Protein AF-A0A7D5LAW1-F1 (afdb_monomer_lite)

Sequence (274 aa):
MGVVRREGDWRLEKQGEGVYEITYQRKIQVRVLTADHNTGMMGGPTLDAVPVREVSSYSEAEGLFEEKAHGGPPIGMGSLGSSGASGNQTDLGGMIDFGGNDDGDFDATDLPPGGIAVALLVTGGIFLQTTGFAPNSPTFLFSAVLALGGVAIFAWAAVIYKTEGWSEAFEFLVAVDENSSQDSTNQKKRTPPAPEKLKNKLIFDRASQQCEWCEESFDHPHVHHIQPRREGGPNKPNNLIVLCPNCHEKADRESIPRSKLKAKVKRQPKISSS

Secondary structure (DSSP, 8-state):
-EEEEEETTEEEEEEETTEEEEEETTEEEEEEEETT--TTSS-PPPS--PPEEEESSHHHHHHHHHHHHHS-SPTTS------------------------------GGGS-HHHHHHHHHHHHHHHHHHH-S-TTSHHHHHHHHHHHHHHHHHHHHHHHHHHT-HHHHHHHHH---TTT--SS-----PPPPPPHHHHHIIIIIISTTB-TTT--B-SS-EEEESS-GGGT--S-GGGEEEE-HHHHHHHHTTSS-HHHHHHHHHHSPP----

pLDDT: mean 82.84, std 18.65, range [37.62, 97.31]

Organism: NCBI:txid2743089

InterPro domains:
  IPR002711 HNH endonuclease [PF01844] (211-251)
  IPR003615 HNH nuclease [SM00507] (198-249)
  IPR003615 HNH nuclease [cd00085] (198-248)
  IPR052892 Nucleic_acid-targeting_endonuclease [PTHR33877] (195-270)

Foldseek 3Di:
DAFPDDDPQWTWGDPDQQWIFIDGVNHTQEIEGEPRDDPPDDDDDDPPPRHYHYDHDPVVVVVVRVCQSVVDDDPPPDPPDDPPDDDPDDDDDDDDDPDDPDPPPPDPLQAQLLRQLVVLQVQLVVQCVVVDDDPPDPSPVVSVVSNVSSVVSVVVLVVCCVPPRDVVSVCNNHPRPPVSPPDDDPQLPQEPPQDPVLFCCCCCVFLVQAFLPPRDHDPDWDKDFLQHSSNVGDSDLLRIGTHDPVVRVCSVVCVPPSVVRSVSSVPGDDDPDD

Radius of gyration: 30.43 Å; chains: 1; bounding box: 67×66×75 Å

Structure (mmCIF, N/CA/C/O backbone):
data_AF-A0A7D5LAW1-F1
#
_entry.id   AF-A0A7D5LAW1-F1
#
loop_
_atom_site.group_PDB
_atom_site.id
_atom_site.type_symbol
_atom_site.label_atom_id
_atom_site.label_alt_id
_atom_site.label_comp_id
_atom_site.label_asym_id
_atom_site.label_entity_id
_atom_site.label_seq_id
_atom_site.pdbx_PDB_ins_code
_atom_site.Cartn_x
_atom_site.Cartn_y
_atom_site.Cartn_z
_atom_site.occupancy
_atom_site.B_iso_or_equiv
_atom_site.auth_seq_id
_atom_site.auth_comp_id
_atom_site.auth_asym_id
_atom_site.auth_atom_id
_atom_site.pdbx_PDB_model_num
ATOM 1 N N . MET A 1 1 ? -18.180 20.067 17.894 1.00 67.00 1 MET A N 1
ATOM 2 C CA . MET A 1 1 ? -18.088 20.185 16.425 1.00 67.00 1 MET A CA 1
ATOM 3 C C . MET A 1 1 ? -17.550 18.868 15.901 1.00 67.00 1 MET A C 1
ATOM 5 O O . MET A 1 1 ? -16.534 18.407 16.410 1.00 67.00 1 MET A O 1
ATOM 9 N N . GLY A 1 2 ? -18.284 18.198 15.016 1.00 82.88 2 GLY A N 1
ATOM 10 C CA . GLY A 1 2 ? -17.956 16.840 14.577 1.00 82.88 2 GLY A CA 1
ATOM 11 C C . GLY A 1 2 ? -18.183 16.674 13.083 1.00 82.88 2 GLY A C 1
ATOM 12 O O . GLY A 1 2 ? -19.169 17.182 12.551 1.00 82.88 2 GLY A O 1
ATOM 13 N N . VAL A 1 3 ? -17.270 15.968 12.415 1.00 86.69 3 VAL A N 1
ATOM 14 C CA . VAL A 1 3 ? -17.456 15.554 11.020 1.00 86.69 3 VAL A CA 1
ATOM 15 C C . VAL A 1 3 ? -18.584 14.533 10.997 1.00 86.69 3 VAL A C 1
ATOM 17 O O . VAL A 1 3 ? -18.459 13.474 11.610 1.00 86.69 3 VAL A O 1
ATOM 20 N N . VAL A 1 4 ? -19.677 14.862 10.317 1.00 91.12 4 VAL A N 1
ATOM 21 C CA . VAL A 1 4 ? -20.841 13.981 10.209 1.00 91.12 4 VAL A CA 1
ATOM 22 C C . VAL A 1 4 ? -20.652 13.001 9.056 1.00 91.12 4 VAL A C 1
ATOM 24 O O . VAL A 1 4 ? -20.925 11.814 9.204 1.00 91.12 4 VAL A O 1
ATOM 27 N N . ARG A 1 5 ? -20.105 13.480 7.929 1.00 93.50 5 ARG A N 1
ATOM 28 C CA . ARG A 1 5 ? -19.893 12.675 6.721 1.00 93.50 5 ARG A CA 1
ATOM 29 C C . ARG A 1 5 ? -18.652 13.117 5.943 1.00 93.50 5 ARG A C 1
ATOM 31 O O . ARG A 1 5 ? -18.243 14.278 6.016 1.00 93.50 5 ARG A O 1
ATOM 38 N N . ARG A 1 6 ? -18.028 12.180 5.219 1.00 94.81 6 ARG A N 1
ATOM 39 C CA . ARG A 1 6 ? -16.833 12.427 4.399 1.00 94.81 6 ARG A CA 1
ATOM 40 C C . ARG A 1 6 ? -16.847 11.599 3.119 1.00 94.81 6 ARG A C 1
ATOM 42 O O . ARG A 1 6 ? -16.963 10.379 3.191 1.00 94.81 6 ARG A O 1
ATOM 49 N N . GLU A 1 7 ? -16.587 12.259 1.995 1.00 93.19 7 GLU A N 1
ATOM 50 C CA . GLU A 1 7 ? -16.441 11.650 0.670 1.00 93.19 7 GLU A CA 1
ATOM 51 C C . GLU A 1 7 ? -15.248 12.298 -0.044 1.00 93.19 7 GLU A C 1
ATOM 53 O O . GLU A 1 7 ? -15.255 13.480 -0.375 1.00 93.19 7 GLU A O 1
ATOM 58 N N . GLY A 1 8 ? -14.154 11.544 -0.191 1.00 92.38 8 GLY A N 1
ATOM 59 C CA . GLY A 1 8 ? -12.885 12.080 -0.692 1.00 92.38 8 GLY A CA 1
ATOM 60 C C . GLY A 1 8 ? -12.349 13.252 0.151 1.00 92.38 8 GLY A C 1
ATOM 61 O O . GLY A 1 8 ? -12.086 13.114 1.360 1.00 92.38 8 GLY A O 1
ATOM 62 N N . ASP A 1 9 ? -12.181 14.395 -0.514 1.00 93.62 9 ASP A N 1
ATOM 63 C CA . ASP A 1 9 ? -11.734 15.670 0.063 1.00 93.62 9 ASP A CA 1
ATOM 64 C C . ASP A 1 9 ? -12.882 16.554 0.576 1.00 93.62 9 ASP A C 1
ATOM 66 O O . ASP A 1 9 ? -12.623 17.572 1.230 1.00 93.62 9 ASP A O 1
ATOM 70 N N . TRP A 1 10 ? -14.130 16.145 0.334 1.00 95.44 10 TRP A N 1
ATOM 71 C CA . TRP A 1 10 ? -15.329 16.807 0.830 1.00 95.44 10 TRP A CA 1
ATOM 72 C C . TRP A 1 10 ? -15.688 16.331 2.239 1.00 95.44 10 TRP A C 1
ATOM 74 O O . TRP A 1 10 ? -15.579 15.144 2.573 1.00 95.44 10 TRP A O 1
ATOM 84 N N . ARG A 1 11 ? -16.136 17.260 3.086 1.00 96.56 11 ARG A N 1
ATOM 85 C CA . ARG A 1 11 ? -16.608 16.975 4.448 1.00 96.56 11 ARG A CA 1
ATOM 86 C C . ARG A 1 11 ? -17.874 17.754 4.755 1.00 96.56 11 ARG A C 1
ATOM 88 O O . ARG A 1 11 ? -17.952 18.932 4.423 1.00 96.56 11 ARG A O 1
ATOM 95 N N . LEU A 1 12 ? -18.804 17.106 5.443 1.00 96.81 12 LEU A N 1
ATOM 96 C CA . LEU A 1 12 ? -19.955 17.738 6.075 1.00 96.81 12 LEU A CA 1
ATOM 97 C C . LEU A 1 12 ? -19.706 17.775 7.583 1.00 96.81 12 LEU A C 1
ATOM 99 O O . LEU A 1 12 ? -19.620 16.727 8.228 1.00 96.81 12 LEU A O 1
ATOM 103 N N . GLU A 1 13 ? -19.557 18.966 8.148 1.00 95.56 13 GLU A N 1
ATOM 104 C CA . GLU A 1 13 ? -19.207 19.171 9.555 1.00 95.56 13 GLU A CA 1
ATOM 105 C C . GLU A 1 13 ? -20.354 19.867 10.292 1.00 95.56 13 GLU A C 1
ATOM 107 O O . GLU A 1 13 ? -20.898 20.859 9.817 1.00 95.56 13 GLU A O 1
ATOM 112 N N . LYS A 1 14 ? -20.745 19.347 11.461 1.00 95.12 14 LYS A N 1
ATOM 113 C CA . LYS A 1 14 ? -21.764 19.969 12.315 1.00 95.12 14 LYS A CA 1
ATOM 114 C C . LYS A 1 14 ? -21.096 20.967 13.254 1.00 95.12 14 LYS A C 1
ATOM 116 O O . LYS A 1 14 ? -20.334 20.562 14.144 1.00 95.12 14 LYS A O 1
ATOM 121 N N . GLN A 1 15 ? -21.406 22.247 13.067 1.00 94.12 15 GLN A N 1
ATOM 122 C CA . GLN A 1 15 ? -20.884 23.342 13.888 1.00 94.12 15 GLN A CA 1
ATOM 123 C C . GLN A 1 15 ? -21.736 23.569 15.139 1.00 94.12 15 GLN A C 1
ATOM 125 O O . GLN A 1 15 ? -21.202 23.775 16.227 1.00 94.12 15 GLN A O 1
ATOM 130 N N . GLY A 1 16 ? -23.056 23.437 15.012 1.00 91.62 16 GLY A N 1
ATOM 131 C CA . GLY A 1 16 ? -24.000 23.663 16.101 1.00 91.62 16 GLY A CA 1
ATOM 132 C C . GLY A 1 16 ? -25.339 22.983 15.855 1.00 91.62 16 GLY A C 1
ATOM 133 O O . GLY A 1 16 ? -25.503 22.208 14.909 1.00 91.62 16 GLY A O 1
ATOM 134 N N . GLU A 1 17 ? -26.301 23.250 16.730 1.00 92.12 17 GLU A N 1
ATOM 135 C CA . GLU A 1 17 ? -27.676 22.811 16.521 1.00 92.12 17 GLU A CA 1
ATOM 136 C C . GLU A 1 17 ? -28.250 23.524 15.290 1.00 92.12 17 GLU A C 1
ATOM 138 O O . GLU A 1 17 ? -28.276 24.752 15.201 1.00 92.12 17 GLU A O 1
ATOM 143 N N . GLY A 1 18 ? -28.568 22.719 14.279 1.00 92.81 18 GLY A N 1
ATOM 144 C CA . GLY A 1 18 ? -29.042 23.169 12.978 1.00 92.81 18 GLY A CA 1
ATOM 145 C C . GLY A 1 18 ? -28.049 23.910 12.078 1.00 92.81 18 GLY A C 1
ATOM 146 O O . GLY A 1 18 ? -28.475 24.498 11.090 1.00 92.81 18 GLY A O 1
ATOM 147 N N . VAL A 1 19 ? -26.741 23.873 12.368 1.00 94.94 19 VAL A N 1
ATOM 148 C CA . VAL A 1 19 ? -25.708 24.501 11.519 1.00 94.94 19 VAL A CA 1
ATOM 149 C C . VAL A 1 19 ? -24.708 23.464 11.026 1.00 94.94 19 VAL A C 1
ATOM 151 O O . VAL A 1 19 ? -24.000 22.835 11.823 1.00 94.94 19 VAL A O 1
ATOM 154 N N . TYR A 1 20 ? -24.610 23.344 9.706 1.00 96.12 20 TYR A N 1
ATOM 155 C CA . TYR A 1 20 ? -23.692 22.443 9.020 1.00 96.12 20 TYR A CA 1
ATOM 156 C C . TYR A 1 20 ? -22.811 23.215 8.038 1.00 96.12 20 TYR A C 1
ATOM 158 O O . TYR A 1 20 ? -23.227 24.211 7.452 1.00 96.12 20 TYR A O 1
ATOM 166 N N . GLU A 1 21 ? -21.582 22.755 7.841 1.00 96.50 21 GLU A N 1
ATOM 167 C CA . GLU A 1 21 ? -20.644 23.333 6.883 1.00 96.50 21 GLU A CA 1
ATOM 168 C C . GLU A 1 21 ? -20.130 22.252 5.939 1.00 96.50 21 GLU A C 1
ATOM 170 O O . GLU A 1 21 ? -19.644 21.204 6.368 1.00 96.50 21 GLU A O 1
ATOM 175 N N . ILE A 1 22 ? -20.241 22.521 4.640 1.00 96.56 22 ILE A N 1
ATOM 176 C CA . ILE A 1 22 ? -19.663 21.693 3.588 1.00 96.56 22 ILE A CA 1
ATOM 177 C C . ILE A 1 22 ? -18.294 22.279 3.261 1.00 96.56 22 ILE A C 1
ATOM 179 O O . ILE A 1 22 ? -18.192 23.419 2.800 1.00 96.56 22 ILE A O 1
ATOM 183 N N . THR A 1 23 ? -17.235 21.508 3.493 1.00 95.69 23 THR A N 1
ATOM 184 C CA . THR A 1 23 ? -15.853 21.926 3.239 1.00 95.69 23 THR A CA 1
ATOM 185 C C . THR A 1 23 ? -15.202 21.056 2.167 1.00 95.69 23 THR A C 1
ATOM 187 O O . THR A 1 23 ? -15.436 19.851 2.114 1.00 95.69 23 THR A O 1
ATOM 190 N N . TYR A 1 24 ? -14.361 21.662 1.327 1.00 95.31 24 TYR A N 1
ATOM 191 C CA . TYR A 1 24 ? -13.469 20.967 0.393 1.00 95.31 24 TYR A CA 1
ATOM 192 C C . TYR A 1 24 ? -12.034 21.344 0.742 1.00 95.31 24 TYR A C 1
ATOM 194 O O . TYR A 1 24 ? -11.708 22.531 0.820 1.00 95.31 24 TYR A O 1
ATOM 202 N N . GLN A 1 25 ? -11.187 20.352 1.032 1.00 93.38 25 GLN A N 1
ATOM 203 C CA . GLN A 1 25 ? -9.800 20.583 1.467 1.00 93.38 25 GLN A CA 1
ATOM 204 C C . GLN A 1 25 ? -9.688 21.598 2.628 1.00 93.38 25 GLN A C 1
ATOM 206 O O . GLN A 1 25 ? -8.785 22.433 2.666 1.00 93.38 25 GLN A O 1
ATOM 211 N N . ARG A 1 26 ? -10.615 21.520 3.599 1.00 91.19 26 ARG A N 1
ATOM 212 C CA . ARG A 1 26 ? -10.732 22.414 4.775 1.00 91.19 26 ARG A CA 1
ATOM 213 C C . ARG A 1 26 ? -11.141 23.864 4.476 1.00 91.19 26 ARG A C 1
ATOM 215 O O . ARG A 1 26 ? -11.156 24.671 5.399 1.00 91.19 26 ARG A O 1
ATOM 222 N N . LYS A 1 27 ? -11.494 24.212 3.234 1.00 92.88 27 LYS A N 1
ATOM 223 C CA . LYS A 1 27 ? -12.119 25.504 2.916 1.00 92.88 27 LYS A CA 1
ATOM 224 C C . LYS A 1 27 ? -13.634 25.350 2.890 1.00 92.88 27 LYS A C 1
ATOM 226 O O . LYS A 1 27 ? -14.136 24.460 2.202 1.00 92.88 27 LYS A O 1
ATOM 231 N N . ILE A 1 28 ? -14.346 26.202 3.625 1.00 94.50 28 ILE A N 1
ATOM 232 C CA . ILE A 1 28 ? -15.812 26.205 3.658 1.00 94.50 28 ILE A CA 1
ATOM 233 C C . ILE A 1 28 ? -16.324 26.639 2.286 1.00 94.50 28 ILE A C 1
ATOM 235 O O . ILE A 1 28 ? -15.974 27.709 1.796 1.00 94.50 28 ILE A O 1
ATOM 239 N N . GLN A 1 29 ? -17.121 25.778 1.663 1.00 95.12 29 GLN A N 1
ATOM 240 C CA . GLN A 1 29 ? -17.737 26.028 0.364 1.00 95.12 29 GLN A CA 1
ATOM 241 C C . GLN A 1 29 ? -19.167 26.534 0.531 1.00 95.12 29 GLN A C 1
ATOM 243 O O . GLN A 1 29 ? -19.582 27.442 -0.180 1.00 95.12 29 GLN A O 1
ATOM 248 N N . VAL A 1 30 ? -19.923 25.941 1.460 1.00 95.19 30 VAL A N 1
ATOM 249 C CA . VAL A 1 30 ? -21.332 26.272 1.714 1.00 95.19 30 VAL A CA 1
ATOM 250 C C . VAL A 1 30 ? -21.629 26.093 3.199 1.00 95.19 30 VAL A C 1
ATOM 252 O O . VAL A 1 30 ? -21.205 25.103 3.800 1.00 95.19 30 VAL A O 1
ATOM 255 N N . ARG A 1 31 ? -22.392 27.021 3.780 1.00 95.69 31 ARG A N 1
ATOM 256 C CA . ARG A 1 31 ? -22.99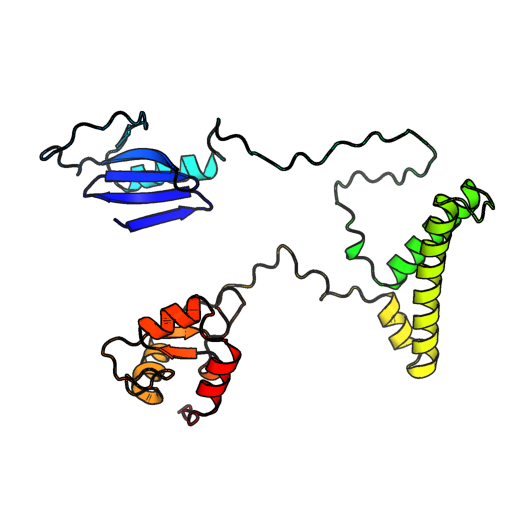1 26.859 5.109 1.00 95.69 31 ARG A CA 1
ATOM 257 C C . ARG A 1 31 ? -24.466 26.504 4.956 1.00 95.69 31 ARG A C 1
ATOM 259 O O . ARG A 1 31 ? -25.185 27.166 4.213 1.00 95.69 31 ARG A O 1
ATOM 266 N N . VAL A 1 32 ? -24.906 25.461 5.644 1.00 96.31 32 VAL A N 1
ATOM 267 C CA . VAL A 1 32 ? -26.268 24.936 5.576 1.00 96.31 32 VAL A CA 1
ATOM 268 C C . VAL A 1 32 ? -26.957 25.143 6.923 1.00 96.31 32 VAL A C 1
ATOM 270 O O . VAL A 1 32 ? -26.438 24.716 7.957 1.00 96.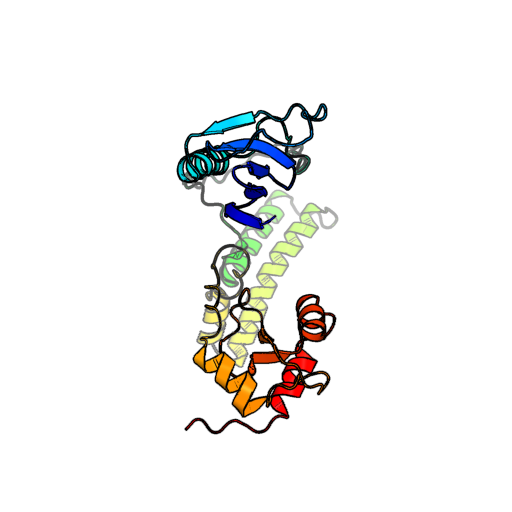31 32 VAL A O 1
ATOM 273 N N . LEU A 1 33 ? -28.110 25.810 6.909 1.00 95.25 33 LEU A N 1
ATOM 274 C CA . LEU A 1 33 ? -28.941 26.069 8.085 1.00 95.25 33 LEU A CA 1
ATOM 275 C C . LEU A 1 33 ? -30.207 25.220 8.002 1.00 95.25 33 LEU A C 1
ATOM 277 O O . LEU A 1 33 ? -30.900 25.263 6.990 1.00 95.25 33 LEU A O 1
ATOM 281 N N . THR A 1 34 ? -30.507 24.448 9.043 1.00 95.31 34 THR A N 1
ATOM 282 C CA . THR A 1 34 ? -31.761 23.685 9.124 1.00 95.31 34 THR A CA 1
ATOM 283 C C . THR A 1 34 ? -32.841 24.464 9.874 1.00 95.31 34 THR A C 1
ATOM 285 O O . THR A 1 34 ? -32.526 25.398 10.608 1.00 95.31 34 THR A O 1
ATOM 288 N N . ALA A 1 35 ? -34.098 24.021 9.792 1.00 92.94 35 ALA A N 1
ATOM 289 C CA . ALA A 1 35 ? -35.209 24.586 10.569 1.00 92.94 35 ALA A CA 1
ATOM 290 C C . ALA A 1 35 ? -34.956 24.618 12.094 1.00 92.94 35 ALA A C 1
ATOM 292 O O . ALA A 1 35 ? -35.425 25.524 12.776 1.00 92.94 35 ALA A O 1
ATOM 293 N N . ASP A 1 36 ? -34.160 23.678 12.618 1.00 88.81 36 ASP A N 1
ATOM 294 C CA . ASP A 1 36 ? -33.765 23.629 14.036 1.00 88.81 36 ASP A CA 1
ATOM 295 C C . ASP A 1 36 ? -32.757 24.724 14.447 1.00 88.81 36 ASP A C 1
ATOM 297 O O . ASP A 1 36 ? -32.355 24.804 15.609 1.00 88.81 36 ASP A O 1
ATOM 301 N N . HIS A 1 37 ? -32.295 25.559 13.509 1.00 89.00 37 HIS A N 1
ATOM 302 C CA . HIS A 1 37 ? -31.356 26.631 13.807 1.00 89.00 37 HIS A CA 1
ATOM 303 C C . HIS A 1 37 ? -32.040 27.750 14.601 1.00 89.00 37 HIS A C 1
ATOM 305 O O . HIS A 1 37 ? -32.740 28.605 14.057 1.00 89.00 37 HIS A O 1
ATOM 311 N N . ASN A 1 38 ? -31.806 27.774 15.912 1.00 83.31 38 ASN A N 1
ATOM 312 C CA . ASN A 1 38 ? -32.309 28.835 16.770 1.00 83.31 38 ASN A CA 1
ATOM 313 C C . ASN A 1 38 ? -31.510 30.128 16.536 1.00 83.31 38 ASN A C 1
ATOM 315 O O . ASN A 1 38 ? -30.370 30.258 16.982 1.00 83.31 38 ASN A O 1
ATOM 319 N N . THR A 1 39 ? -32.129 31.116 15.887 1.00 77.56 39 THR A N 1
ATOM 320 C CA . THR A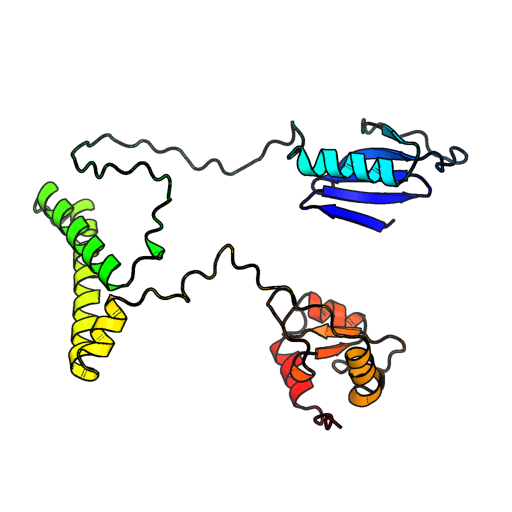 1 39 ? -31.547 32.439 15.574 1.00 77.56 39 THR A CA 1
ATOM 321 C C . THR A 1 39 ? -31.294 33.307 16.824 1.00 77.56 39 THR A C 1
ATOM 323 O O . THR A 1 39 ? -30.948 34.483 16.724 1.00 77.56 39 THR A O 1
ATOM 326 N N . GLY A 1 40 ? -31.506 32.749 18.019 1.00 70.50 40 GLY A N 1
ATOM 327 C CA . GLY A 1 40 ? -31.714 33.483 19.260 1.00 70.50 40 GLY A CA 1
ATOM 328 C C . GLY A 1 40 ? -30.489 34.075 19.955 1.00 70.50 40 GLY A C 1
ATOM 329 O O . GLY A 1 40 ? -30.694 34.918 20.822 1.00 70.50 40 GLY A O 1
ATOM 330 N N . MET A 1 41 ? -29.240 33.710 19.640 1.00 54.69 41 MET A N 1
ATOM 331 C CA . MET A 1 41 ? -28.083 34.314 20.322 1.00 54.69 41 MET A CA 1
ATOM 332 C C . MET A 1 41 ? -26.824 34.433 19.454 1.00 54.69 41 MET A C 1
ATOM 334 O O . MET A 1 41 ? -26.208 33.443 19.088 1.00 54.69 41 MET A O 1
ATOM 338 N N . MET A 1 42 ? -26.414 35.693 19.276 1.00 49.44 42 MET A N 1
ATOM 339 C CA . MET A 1 42 ? -25.069 36.201 18.975 1.00 49.44 42 MET A CA 1
ATOM 340 C C . MET A 1 42 ? -24.387 35.824 17.650 1.00 49.44 42 MET A C 1
ATOM 342 O O . MET A 1 42 ? -23.958 34.700 17.427 1.00 49.44 42 MET A O 1
ATOM 346 N N . GLY A 1 43 ? -24.101 36.878 16.876 1.00 55.09 43 GLY A N 1
ATOM 347 C CA . GLY A 1 43 ? -23.037 36.908 15.873 1.00 55.09 43 GLY A CA 1
ATOM 348 C C . GLY A 1 43 ? -23.562 37.026 14.452 1.00 55.09 43 GLY A C 1
ATOM 349 O O . GLY A 1 43 ? -23.655 36.031 13.742 1.00 55.09 43 GLY A O 1
ATOM 350 N N . GLY A 1 44 ? -23.878 38.251 14.016 1.00 57.47 44 GLY A N 1
ATOM 351 C CA . GLY A 1 44 ? -24.048 38.524 12.588 1.00 57.47 44 GLY A CA 1
ATOM 352 C C . GLY A 1 44 ? -22.800 38.061 11.821 1.00 57.47 44 GLY A C 1
ATOM 353 O O . GLY A 1 44 ? -21.693 38.184 12.356 1.00 57.47 44 GLY A O 1
ATOM 354 N N . PRO A 1 45 ? -22.953 37.487 10.617 1.00 55.78 45 PRO A N 1
ATOM 355 C CA . PRO A 1 45 ? -21.846 36.880 9.896 1.00 55.78 45 PRO A CA 1
ATOM 356 C C . PRO A 1 45 ? -20.734 37.908 9.672 1.00 55.78 45 PRO A C 1
ATOM 358 O O . PRO A 1 45 ? -20.939 38.965 9.076 1.00 55.78 45 PRO A O 1
ATOM 361 N N . THR A 1 46 ? -19.541 37.584 10.167 1.00 55.97 46 THR A N 1
ATOM 362 C CA . THR A 1 46 ? -18.291 38.192 9.716 1.00 55.97 46 THR A CA 1
ATOM 363 C C . THR A 1 46 ? -18.204 38.061 8.193 1.00 55.97 46 THR A C 1
ATOM 365 O O . THR A 1 46 ? -18.658 37.060 7.646 1.00 55.97 46 THR A O 1
ATOM 368 N N . LEU A 1 47 ? -17.651 39.084 7.533 1.00 52.06 47 LEU A N 1
ATOM 369 C CA . LEU A 1 47 ? -17.583 39.347 6.080 1.00 52.06 47 LEU A CA 1
ATOM 370 C C . LEU A 1 47 ? -16.875 38.278 5.210 1.00 52.06 47 LEU A C 1
ATOM 372 O O . LEU A 1 47 ? -16.302 38.607 4.174 1.00 52.06 47 LEU A O 1
ATOM 376 N N . ASP A 1 48 ? -16.924 37.004 5.576 1.00 62.16 48 ASP A N 1
ATOM 377 C CA . ASP A 1 48 ? -16.588 35.915 4.671 1.00 62.16 48 ASP A CA 1
ATOM 378 C C . ASP A 1 48 ? -17.832 35.611 3.831 1.00 62.16 48 ASP A C 1
ATOM 380 O O . ASP A 1 48 ? -18.838 35.114 4.338 1.00 62.16 48 ASP A O 1
ATOM 384 N N . ALA A 1 49 ? -17.778 35.951 2.540 1.00 82.12 49 ALA A N 1
ATOM 385 C CA . ALA A 1 49 ? -18.851 35.777 1.557 1.00 82.12 49 ALA A CA 1
ATOM 386 C C . ALA A 1 49 ? -19.100 34.294 1.201 1.00 82.12 49 ALA A C 1
ATOM 388 O O . ALA A 1 49 ? -19.098 33.903 0.034 1.00 82.12 49 ALA A O 1
ATOM 389 N N . VAL A 1 50 ? -19.274 33.443 2.211 1.00 89.25 50 VAL A N 1
ATOM 390 C CA . VAL A 1 50 ? -19.622 32.035 2.041 1.00 89.25 50 VAL A CA 1
ATOM 391 C C . VAL A 1 50 ? -21.126 31.947 1.770 1.00 89.25 50 VAL A C 1
ATOM 393 O O . VAL A 1 50 ? -21.915 32.475 2.556 1.00 89.25 50 VAL A O 1
ATOM 396 N N . PRO A 1 51 ? -21.559 31.279 0.689 1.00 92.62 51 PRO A N 1
ATOM 397 C CA . PRO A 1 51 ? -22.976 31.122 0.395 1.00 92.62 51 PRO A CA 1
ATOM 398 C C . PRO A 1 51 ? -23.676 30.320 1.501 1.00 92.62 51 PRO A C 1
ATOM 400 O O . PRO A 1 51 ? -23.213 29.249 1.908 1.00 92.62 51 PRO A O 1
ATOM 403 N N . VAL A 1 52 ? -24.812 30.843 1.964 1.00 94.06 52 VAL A N 1
ATOM 404 C CA . VAL A 1 52 ? -25.681 30.201 2.957 1.00 94.06 52 VAL A CA 1
ATOM 405 C C . VAL A 1 52 ? -26.883 29.581 2.245 1.00 94.06 52 VAL A C 1
ATOM 407 O O . VAL A 1 52 ? -27.490 30.211 1.379 1.00 94.06 52 VAL A O 1
ATOM 410 N N . ARG A 1 53 ? -27.213 28.335 2.588 1.00 95.12 53 ARG A N 1
ATOM 411 C CA . ARG A 1 53 ? -28.375 27.590 2.087 1.00 95.12 53 ARG A CA 1
ATOM 412 C C . ARG A 1 53 ? -29.248 27.176 3.265 1.00 95.12 53 ARG A C 1
ATOM 414 O O . ARG A 1 53 ? -28.768 26.518 4.181 1.00 95.12 53 ARG A O 1
ATOM 421 N N . GLU A 1 54 ? -30.518 27.544 3.228 1.00 95.25 54 GLU A N 1
ATOM 422 C CA . GLU A 1 54 ? -31.510 27.075 4.195 1.00 95.25 54 GLU A CA 1
ATOM 423 C C . GLU A 1 54 ? -32.144 25.782 3.683 1.00 95.25 54 GLU A C 1
ATOM 425 O O . GLU A 1 54 ? -32.480 25.679 2.503 1.00 95.25 54 GLU A O 1
ATOM 430 N N . VAL A 1 55 ? -32.271 24.794 4.561 1.00 96.75 55 VAL A N 1
ATOM 431 C CA . VAL A 1 55 ? -32.885 23.496 4.275 1.00 96.75 55 VAL A CA 1
ATOM 432 C C . VAL A 1 55 ? -33.848 23.117 5.396 1.00 96.75 55 VAL A C 1
ATOM 434 O O . VAL A 1 55 ? -33.729 23.564 6.536 1.00 96.75 55 VAL A O 1
ATOM 437 N N . SER A 1 56 ? -34.817 22.266 5.092 1.00 94.38 56 SER A N 1
ATOM 438 C CA . SER A 1 56 ? -35.841 21.853 6.055 1.00 94.38 56 SER A CA 1
ATOM 439 C C . SER A 1 56 ? -35.322 20.857 7.096 1.00 94.38 56 SER A C 1
ATOM 441 O O . SER A 1 56 ? -35.836 20.798 8.211 1.00 94.38 56 SER A O 1
ATOM 443 N N . SER A 1 57 ? -34.306 20.064 6.747 1.00 95.88 57 SER A N 1
ATOM 444 C CA . SER A 1 57 ? -33.874 18.909 7.537 1.00 95.88 57 SER A CA 1
ATOM 445 C C . SER A 1 57 ? -32.415 18.525 7.283 1.00 95.88 57 SER A C 1
ATOM 447 O O . SER A 1 57 ? -31.793 18.936 6.304 1.00 95.88 57 SER A O 1
ATOM 449 N N . TYR A 1 58 ? -31.868 17.680 8.160 1.00 94.38 58 TYR A N 1
ATOM 450 C CA . TYR A 1 58 ? -30.518 17.136 8.003 1.00 94.38 58 TYR A CA 1
ATOM 451 C C . TYR A 1 58 ? -30.350 16.289 6.728 1.00 94.38 58 TYR A C 1
ATOM 453 O O . TYR A 1 58 ? -29.319 16.390 6.071 1.00 94.38 58 TYR A O 1
ATOM 461 N N . SER A 1 59 ? -31.358 15.509 6.327 1.00 95.25 59 SER A N 1
ATOM 462 C CA . SER A 1 59 ? -31.285 14.695 5.103 1.00 95.25 59 SER A CA 1
ATOM 463 C C . SER A 1 59 ? -31.156 15.545 3.838 1.00 95.25 59 SER A C 1
ATOM 465 O O . SER A 1 59 ? -30.491 15.154 2.885 1.00 95.25 59 SER A O 1
ATOM 467 N N . GLU A 1 60 ? -31.754 16.736 3.829 1.00 95.69 60 GLU A N 1
ATOM 468 C CA . GLU A 1 60 ? -31.610 17.682 2.721 1.00 95.69 60 GLU A CA 1
ATOM 469 C C . GLU A 1 60 ? -30.206 18.314 2.703 1.00 95.69 60 GLU A C 1
ATOM 471 O O . GLU A 1 60 ? -29.616 18.492 1.637 1.00 95.69 60 GLU A O 1
ATOM 476 N N . ALA A 1 61 ? -29.615 18.560 3.879 1.00 95.56 61 ALA A N 1
ATOM 477 C CA . ALA A 1 61 ? -28.212 18.962 3.988 1.00 95.56 61 ALA A CA 1
ATOM 478 C C . ALA A 1 61 ? -27.252 17.878 3.459 1.00 95.56 61 ALA A C 1
ATOM 480 O O . ALA A 1 61 ? -26.251 18.209 2.821 1.00 95.56 61 ALA A O 1
ATOM 481 N N . GLU A 1 62 ? -27.551 16.595 3.693 1.00 95.62 62 GLU A N 1
ATOM 482 C CA . GLU A 1 62 ? -26.792 15.483 3.107 1.00 95.62 62 GLU 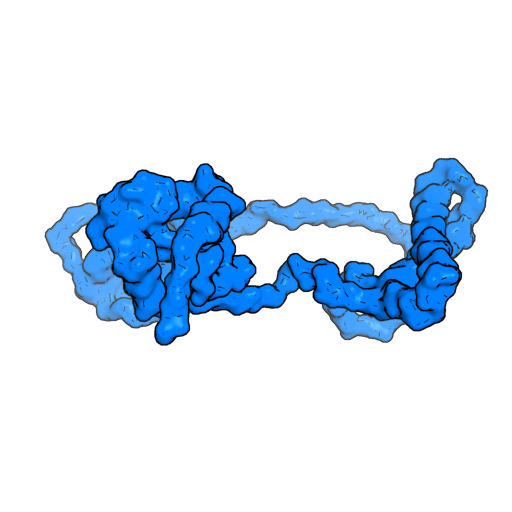A CA 1
ATOM 483 C C . GLU A 1 62 ? -26.944 15.412 1.586 1.00 95.62 62 GLU A C 1
ATOM 485 O O . GLU A 1 62 ? -25.942 15.244 0.896 1.00 95.62 62 GLU A O 1
ATOM 490 N N . GLY A 1 63 ? -28.151 15.612 1.052 1.00 95.38 63 GLY A N 1
ATOM 491 C CA . GLY A 1 63 ? -28.369 15.657 -0.397 1.00 95.38 63 GLY A CA 1
ATOM 492 C C . GLY A 1 63 ? -27.543 16.753 -1.081 1.00 95.38 63 GLY A C 1
ATOM 493 O O . GLY A 1 63 ? -26.880 16.496 -2.085 1.00 95.38 63 GLY A O 1
ATOM 494 N N . LEU A 1 64 ? -27.489 17.955 -0.491 1.00 95.62 64 LEU A N 1
ATOM 495 C CA . LEU A 1 64 ? -26.627 19.043 -0.978 1.00 95.62 64 LEU A CA 1
ATOM 496 C C . LEU A 1 64 ? -25.135 18.693 -0.910 1.00 95.62 64 LEU A C 1
ATOM 498 O O . LEU A 1 64 ? -24.346 19.137 -1.748 1.00 95.62 64 LEU A O 1
ATOM 502 N N . PHE A 1 65 ? -24.731 17.930 0.104 1.00 96.69 65 PHE A N 1
ATOM 503 C CA . PHE A 1 65 ? -23.361 17.453 0.230 1.00 96.69 65 PHE A CA 1
ATOM 504 C C . PHE A 1 65 ? -23.007 16.451 -0.877 1.00 96.69 65 PHE A C 1
ATOM 506 O O . PHE A 1 65 ? -21.968 16.619 -1.513 1.00 96.69 65 PHE A O 1
ATOM 513 N N . GLU A 1 66 ? -23.865 15.464 -1.142 1.00 95.50 66 GLU A N 1
ATOM 514 C CA . GLU A 1 66 ? -23.666 14.467 -2.204 1.00 95.50 66 GLU A CA 1
ATOM 515 C C . GLU A 1 66 ? -23.609 15.128 -3.590 1.00 95.50 66 GLU A C 1
ATOM 517 O O . GLU A 1 66 ? -22.703 14.844 -4.376 1.00 95.50 66 GLU A O 1
ATOM 522 N N . GLU A 1 67 ? -24.504 16.084 -3.867 1.00 94.19 67 GLU A N 1
ATOM 523 C CA . GLU A 1 67 ? -24.494 16.864 -5.113 1.00 94.19 67 GLU A CA 1
ATOM 524 C C . GLU A 1 67 ? -23.135 17.551 -5.335 1.00 94.19 67 GLU A C 1
ATOM 526 O O . GLU A 1 67 ? -22.562 17.497 -6.426 1.00 94.19 67 GLU A O 1
ATOM 531 N N . LYS A 1 68 ? -22.570 18.160 -4.284 1.00 94.06 68 LYS A N 1
ATOM 532 C CA . LYS A 1 68 ? -21.255 18.814 -4.343 1.00 94.06 68 LYS A CA 1
ATOM 533 C C . LYS A 1 68 ? -20.105 17.822 -4.466 1.00 94.06 68 LYS A C 1
ATOM 535 O O . LYS A 1 68 ? -19.181 18.073 -5.236 1.00 94.06 68 LYS A O 1
ATOM 540 N N . ALA A 1 69 ? -20.158 16.716 -3.731 1.00 93.12 69 ALA A N 1
ATOM 541 C CA . ALA A 1 69 ? -19.112 15.703 -3.748 1.00 93.12 69 ALA A CA 1
ATOM 542 C C . ALA A 1 69 ? -18.993 15.024 -5.123 1.00 93.12 69 ALA A C 1
ATOM 544 O O . ALA A 1 69 ? -17.879 14.768 -5.585 1.00 93.12 69 ALA A O 1
ATOM 545 N N . HIS A 1 70 ? -20.121 14.802 -5.804 1.00 93.00 70 HIS A N 1
ATOM 546 C CA . HIS A 1 70 ? -20.165 14.202 -7.138 1.00 93.00 70 HIS A CA 1
ATOM 547 C C . HIS A 1 70 ? -19.985 15.206 -8.286 1.00 93.00 70 HIS A C 1
ATOM 549 O O . HIS A 1 70 ? -19.561 14.810 -9.370 1.00 93.00 70 HIS A O 1
ATOM 555 N N . GLY A 1 71 ? -20.241 16.499 -8.061 1.00 88.44 71 GLY A N 1
ATOM 556 C CA . GLY A 1 71 ? -20.102 17.561 -9.067 1.00 88.44 71 GLY A CA 1
ATOM 557 C C . GLY A 1 71 ? -18.664 17.938 -9.457 1.00 88.44 71 GLY A C 1
ATOM 558 O O . GLY A 1 71 ? -18.476 18.839 -10.273 1.00 88.44 71 GLY A O 1
ATOM 559 N N . GLY A 1 72 ? -17.649 17.272 -8.896 1.00 81.88 72 GLY A N 1
ATOM 560 C CA . GLY A 1 72 ? -16.235 17.578 -9.130 1.00 81.88 72 GLY A CA 1
ATOM 561 C C . GLY A 1 72 ? -15.697 18.731 -8.263 1.00 81.88 72 GLY A C 1
ATOM 562 O O . GLY A 1 72 ? -16.420 19.302 -7.443 1.00 81.88 72 GLY A O 1
ATOM 563 N N . PRO A 1 73 ? -14.396 19.059 -8.373 1.00 83.75 73 PRO A N 1
ATOM 564 C CA . PRO A 1 73 ? -13.777 20.115 -7.574 1.00 83.75 73 PRO A CA 1
ATOM 565 C C . PRO A 1 73 ? -14.389 21.497 -7.878 1.00 83.75 73 PRO A C 1
ATOM 567 O O . PRO A 1 73 ? -14.772 21.766 -9.019 1.00 83.75 73 PRO A O 1
ATOM 570 N N . PRO A 1 74 ? -14.473 22.401 -6.882 1.00 81.56 74 PRO A N 1
ATOM 571 C CA . PRO A 1 74 ? -15.093 23.709 -7.061 1.00 81.56 74 PRO A CA 1
ATOM 572 C C . PRO A 1 74 ? -14.373 24.539 -8.136 1.00 81.56 74 PRO A C 1
ATOM 574 O O . PRO A 1 74 ? -13.155 24.733 -8.099 1.00 81.56 74 PRO A O 1
ATOM 577 N N . ILE A 1 75 ? -15.158 25.059 -9.084 1.00 74.25 75 ILE A N 1
ATOM 578 C CA . ILE A 1 75 ? -14.698 25.902 -10.193 1.00 74.25 75 ILE A CA 1
ATOM 579 C C . ILE A 1 75 ? -14.036 27.162 -9.615 1.00 74.25 75 ILE A C 1
ATOM 581 O O . ILE A 1 75 ? -14.683 27.944 -8.924 1.00 74.25 75 ILE A O 1
ATOM 585 N N . GLY A 1 76 ? -12.742 27.355 -9.885 1.00 70.19 76 GLY A N 1
ATOM 586 C CA . GLY A 1 76 ? -11.973 28.525 -9.433 1.00 70.19 76 GLY A CA 1
ATOM 587 C C . GLY A 1 76 ? -10.868 28.232 -8.412 1.00 70.19 76 GLY A C 1
ATOM 588 O O . GLY A 1 76 ? -10.011 29.085 -8.194 1.00 70.19 76 GLY A O 1
ATOM 589 N N . MET A 1 77 ? -10.800 27.024 -7.841 1.00 60.72 77 MET A N 1
ATOM 590 C CA . MET A 1 77 ? -9.589 26.554 -7.153 1.00 60.72 77 MET A CA 1
ATOM 591 C C . MET A 1 77 ? -8.698 25.849 -8.173 1.00 60.72 77 MET A C 1
ATOM 593 O O . MET A 1 77 ? -8.761 24.635 -8.344 1.00 60.72 77 MET A O 1
ATOM 597 N N . GLY A 1 78 ? -7.914 26.646 -8.905 1.00 47.50 78 GLY A N 1
ATOM 598 C CA . GLY A 1 78 ? -6.969 26.150 -9.900 1.00 47.50 78 GLY A CA 1
ATOM 599 C C . GLY A 1 78 ? -6.084 25.044 -9.326 1.00 47.50 78 GLY A C 1
ATOM 600 O O . GLY A 1 78 ? -5.463 25.217 -8.277 1.00 47.50 78 GLY A O 1
ATOM 601 N N . SER A 1 79 ? -6.047 23.916 -10.036 1.00 47.19 79 SER A N 1
ATOM 602 C CA . SER A 1 79 ? -5.070 22.849 -9.850 1.00 47.19 79 SER A CA 1
ATOM 603 C C . SER A 1 79 ? -3.680 23.424 -10.131 1.00 47.19 79 SER A C 1
ATOM 605 O O . SER A 1 79 ? -3.212 23.468 -11.268 1.00 47.19 79 SER A O 1
ATOM 607 N N . LEU A 1 80 ? -3.050 23.981 -9.098 1.00 46.03 80 LEU A N 1
ATOM 608 C CA . LEU A 1 80 ? -1.666 24.420 -9.152 1.00 46.03 80 LEU A CA 1
ATOM 609 C C . LEU A 1 80 ? -0.778 23.176 -9.097 1.00 46.03 80 LEU A C 1
ATOM 611 O O . LEU A 1 80 ? -0.466 22.669 -8.024 1.00 46.03 80 LEU A O 1
ATOM 615 N N . GLY A 1 81 ? -0.347 22.738 -10.280 1.00 42.00 81 GLY A N 1
ATOM 616 C CA . GLY A 1 81 ? 0.968 22.130 -10.453 1.00 42.00 81 GLY A CA 1
ATOM 617 C C . GLY A 1 81 ? 1.005 20.630 -10.727 1.00 42.00 81 GLY A C 1
ATOM 618 O O . GLY A 1 81 ? 1.466 19.864 -9.891 1.00 42.00 81 GLY A O 1
ATOM 619 N N . SER A 1 82 ? 0.711 20.241 -11.967 1.00 40.59 82 SER A N 1
ATOM 620 C CA . SER A 1 82 ? 1.599 19.316 -12.687 1.00 40.59 82 SER A CA 1
ATOM 621 C C . SER A 1 82 ? 1.675 19.715 -14.163 1.00 40.59 82 SER A C 1
ATOM 623 O O . SER A 1 82 ? 1.216 19.019 -15.065 1.00 40.59 82 SER A O 1
ATOM 625 N N . SER A 1 83 ? 2.241 20.891 -14.427 1.00 40.44 83 SER A N 1
ATOM 626 C CA . SER A 1 83 ? 2.736 21.240 -15.757 1.00 40.44 83 SER A CA 1
ATOM 627 C C . SER A 1 83 ? 3.990 20.408 -16.036 1.00 40.44 83 SER A C 1
ATOM 629 O O . SER A 1 83 ? 5.110 20.851 -15.786 1.00 40.44 83 SER A O 1
ATOM 631 N N . GLY A 1 84 ? 3.779 19.174 -16.499 1.00 38.16 84 GLY A N 1
ATOM 632 C CA . GLY A 1 84 ? 4.782 18.396 -17.211 1.00 38.16 84 GLY A CA 1
ATOM 633 C C . GLY A 1 84 ? 5.063 19.088 -18.539 1.00 38.16 84 GLY A C 1
ATOM 634 O O . GLY A 1 84 ? 4.158 19.302 -19.343 1.00 38.16 84 GLY A O 1
ATOM 635 N N . ALA A 1 85 ? 6.305 19.523 -18.713 1.00 38.53 85 ALA A N 1
ATOM 636 C CA . ALA A 1 85 ? 6.775 20.228 -19.887 1.00 38.53 85 ALA A CA 1
ATOM 637 C C . ALA A 1 85 ? 6.571 19.378 -21.152 1.00 38.53 85 ALA A C 1
ATOM 639 O O . ALA A 1 85 ? 7.207 18.343 -21.338 1.00 38.53 85 ALA A O 1
ATOM 640 N N . SER A 1 86 ? 5.681 19.865 -22.014 1.00 39.22 86 SER A N 1
ATOM 641 C CA . SER A 1 86 ? 5.562 19.501 -23.422 1.00 39.22 86 SER A CA 1
ATOM 642 C C . SER A 1 86 ? 6.918 19.655 -24.110 1.00 39.22 86 SER A C 1
ATOM 644 O O . SER A 1 86 ? 7.499 20.742 -24.121 1.00 39.22 86 SER A O 1
ATOM 646 N N . GLY A 1 87 ? 7.416 18.557 -24.671 1.00 37.62 87 GLY A N 1
ATOM 647 C CA . GLY A 1 87 ? 8.673 18.504 -25.401 1.00 37.62 87 GLY A CA 1
ATOM 648 C C . GLY A 1 87 ? 8.625 19.231 -26.745 1.00 37.62 87 GLY A C 1
ATOM 649 O O . GLY A 1 87 ? 7.600 19.272 -27.420 1.00 37.62 87 GLY A O 1
ATOM 650 N N . ASN A 1 88 ? 9.788 19.731 -27.162 1.00 39.62 88 ASN A N 1
ATOM 651 C CA . ASN A 1 88 ? 10.127 19.824 -28.576 1.00 39.62 88 ASN A CA 1
ATOM 652 C C . ASN A 1 88 ? 10.541 18.418 -29.029 1.00 39.62 88 ASN A C 1
ATOM 654 O O . ASN A 1 88 ? 11.687 18.018 -28.826 1.00 39.62 88 ASN A O 1
ATOM 658 N N . GLN A 1 89 ? 9.610 17.660 -29.609 1.00 39.50 89 GLN A N 1
ATOM 659 C CA . GLN A 1 89 ? 9.963 16.495 -30.413 1.00 39.50 89 GLN A CA 1
ATOM 660 C C . GLN A 1 89 ? 10.364 16.983 -31.800 1.00 39.50 89 GLN A C 1
ATOM 662 O O . GLN A 1 89 ? 9.554 17.499 -32.567 1.00 39.50 89 GLN A O 1
ATOM 667 N N . THR A 1 90 ? 11.649 16.838 -32.101 1.00 38.19 90 THR A N 1
ATOM 668 C CA . THR A 1 90 ? 12.132 16.769 -33.474 1.00 38.19 90 THR A CA 1
ATOM 669 C C . THR A 1 90 ? 11.561 15.519 -34.119 1.00 38.19 90 THR A C 1
ATOM 671 O O . THR A 1 90 ? 11.890 14.398 -33.734 1.00 38.19 90 THR A O 1
ATOM 674 N N . ASP A 1 91 ? 10.702 15.782 -35.090 1.00 48.66 91 ASP A N 1
ATOM 675 C CA . ASP A 1 91 ? 10.209 14.886 -36.117 1.00 48.66 91 ASP A CA 1
ATOM 676 C C . ASP A 1 91 ? 11.366 14.118 -36.781 1.00 48.66 91 ASP A C 1
ATOM 678 O O . ASP A 1 91 ? 12.273 14.702 -37.381 1.00 48.66 91 ASP A O 1
ATOM 682 N N . LEU A 1 92 ? 11.346 12.798 -36.621 1.00 38.91 92 LEU A N 1
ATOM 683 C CA . LEU A 1 92 ? 12.147 11.845 -37.381 1.00 38.91 92 LEU A CA 1
ATOM 684 C C . LEU A 1 92 ? 11.263 10.622 -37.609 1.00 38.91 92 LEU A C 1
ATOM 686 O O . LEU A 1 92 ? 11.299 9.631 -36.883 1.00 38.91 92 LEU A O 1
ATOM 690 N N . GLY A 1 93 ? 10.385 10.776 -38.598 1.00 39.72 93 GLY A N 1
ATOM 691 C CA . GLY A 1 93 ? 9.486 9.740 -39.068 1.00 39.72 93 GLY A CA 1
ATOM 692 C C . GLY A 1 93 ? 10.199 8.496 -39.597 1.00 39.72 93 GLY A C 1
ATOM 693 O O . GLY A 1 93 ? 11.329 8.542 -40.086 1.00 39.72 93 GLY A O 1
ATOM 694 N N . GLY A 1 94 ? 9.471 7.381 -39.548 1.00 41.97 94 GLY A N 1
ATOM 695 C CA . GLY A 1 94 ? 9.831 6.168 -40.271 1.00 41.97 94 GLY A CA 1
ATOM 696 C C . GLY A 1 94 ? 9.331 4.881 -39.628 1.00 41.97 94 GLY A C 1
ATOM 697 O O . GLY A 1 94 ? 10.113 4.195 -38.991 1.00 41.97 94 GLY A O 1
ATOM 698 N N . MET A 1 95 ? 8.058 4.557 -39.885 1.00 43.50 95 MET A N 1
ATOM 699 C CA . MET A 1 95 ? 7.496 3.201 -40.021 1.00 43.50 95 MET A CA 1
ATOM 700 C C . MET A 1 95 ? 7.760 2.190 -38.893 1.00 43.50 95 MET A C 1
ATOM 702 O O . MET A 1 95 ? 8.816 1.577 -38.902 1.00 43.50 95 MET A O 1
ATOM 706 N N . ILE A 1 96 ? 6.742 1.896 -38.066 1.00 39.03 96 ILE A N 1
ATOM 707 C CA . ILE A 1 96 ? 6.017 0.603 -38.045 1.00 39.03 96 ILE A CA 1
ATOM 708 C C . ILE A 1 96 ? 4.609 0.884 -37.482 1.00 39.03 96 ILE A C 1
ATOM 710 O O . ILE A 1 96 ? 4.466 1.180 -36.301 1.00 39.03 96 ILE A O 1
ATOM 714 N N . ASP A 1 97 ? 3.580 0.843 -38.328 1.00 39.06 97 ASP A N 1
ATOM 715 C CA . ASP A 1 97 ? 2.178 1.003 -37.916 1.00 39.06 97 ASP A CA 1
ATOM 716 C C . ASP A 1 97 ? 1.607 -0.379 -37.557 1.00 39.06 97 ASP A C 1
ATOM 718 O O . ASP A 1 97 ? 1.189 -1.143 -38.431 1.00 39.06 97 ASP A O 1
ATOM 722 N N . PHE A 1 98 ? 1.667 -0.746 -36.273 1.00 39.59 98 PHE A N 1
ATOM 723 C CA . PHE A 1 98 ? 0.883 -1.855 -35.729 1.00 39.59 98 PHE A CA 1
ATOM 724 C C . PHE A 1 98 ? -0.496 -1.310 -35.355 1.00 39.59 98 PHE A C 1
ATOM 726 O O . PHE A 1 98 ? -0.757 -0.954 -34.210 1.00 39.59 98 PHE A O 1
ATOM 733 N N . GLY A 1 99 ? -1.361 -1.219 -36.364 1.00 39.34 99 GLY A N 1
ATOM 734 C CA . GLY A 1 99 ? -2.735 -0.761 -36.223 1.00 39.34 99 GLY A CA 1
ATOM 735 C C . GLY A 1 99 ? -3.537 -1.619 -35.243 1.00 39.34 99 GLY A C 1
ATOM 736 O O . GLY A 1 99 ? -3.972 -2.723 -35.570 1.00 39.34 99 GLY A O 1
ATOM 737 N N . GLY A 1 100 ? -3.765 -1.058 -34.061 1.00 39.38 100 GLY A N 1
ATOM 738 C CA . GLY A 1 100 ? -4.726 -1.495 -33.062 1.00 39.38 100 GLY A CA 1
ATOM 739 C C . GLY A 1 100 ? -5.033 -0.307 -32.160 1.00 39.38 100 GLY A C 1
ATOM 740 O O . GLY A 1 100 ? -4.269 -0.026 -31.247 1.00 39.38 100 GLY A O 1
ATOM 741 N N . ASN A 1 101 ? -6.119 0.415 -32.453 1.00 44.41 101 ASN A N 1
ATOM 742 C CA . ASN A 1 101 ? -6.655 1.476 -31.595 1.00 44.41 101 ASN A CA 1
ATOM 743 C C . ASN A 1 101 ? -7.296 0.851 -30.346 1.00 44.41 101 ASN A C 1
ATOM 745 O O . ASN A 1 101 ? -8.519 0.816 -30.220 1.00 44.41 101 ASN A O 1
ATOM 749 N N . ASP A 1 102 ? -6.463 0.310 -29.470 1.00 46.09 102 ASP A N 1
ATOM 750 C CA . ASP A 1 102 ? -6.801 0.050 -28.080 1.00 46.09 102 ASP A CA 1
ATOM 751 C C . ASP A 1 102 ? -5.971 1.056 -27.283 1.00 46.09 102 ASP A C 1
ATOM 753 O O . ASP A 1 102 ? -4.743 0.991 -27.294 1.00 46.09 102 ASP A O 1
ATOM 757 N N . ASP A 1 103 ? -6.622 2.016 -26.626 1.00 50.94 103 ASP A N 1
ATOM 758 C CA . ASP A 1 103 ? -5.979 3.047 -25.793 1.00 50.94 103 ASP A CA 1
ATOM 759 C C . ASP A 1 103 ? -5.402 2.451 -24.486 1.00 50.94 103 ASP A C 1
ATOM 761 O O . ASP A 1 103 ? -5.347 3.103 -23.443 1.00 50.94 103 ASP A O 1
ATOM 765 N N . GLY A 1 104 ? -5.019 1.173 -24.515 1.00 51.38 104 GLY A N 1
ATOM 766 C CA . GLY A 1 104 ? -4.314 0.507 -23.442 1.00 51.38 104 GLY A CA 1
ATOM 767 C C . GLY A 1 104 ? -2.896 1.045 -23.394 1.00 51.38 104 GLY A C 1
ATOM 768 O O . GLY A 1 104 ? -2.076 0.693 -24.240 1.00 51.38 104 GLY A O 1
ATOM 769 N N . ASP A 1 105 ? -2.616 1.888 -22.401 1.00 57.41 105 ASP A N 1
ATOM 770 C CA . ASP A 1 105 ? -1.255 2.229 -21.997 1.00 57.41 105 ASP A CA 1
ATOM 771 C C . ASP A 1 105 ? -0.471 0.921 -21.827 1.00 57.41 105 ASP A C 1
ATOM 773 O O . ASP A 1 105 ? -0.643 0.186 -20.853 1.00 57.41 105 ASP A O 1
ATOM 777 N N . PHE A 1 106 ? 0.347 0.588 -22.826 1.00 55.69 106 PHE A N 1
ATOM 778 C CA . PHE A 1 106 ? 1.226 -0.566 -22.775 1.00 55.69 106 PHE A CA 1
ATOM 779 C C . PHE A 1 106 ? 2.324 -0.251 -21.762 1.00 55.69 106 PHE A C 1
ATOM 781 O O . PHE A 1 106 ? 3.340 0.369 -22.088 1.00 55.69 106 PHE A O 1
ATOM 788 N N . ASP A 1 107 ? 2.089 -0.631 -20.510 1.00 66.75 107 ASP A N 1
ATOM 789 C CA . ASP A 1 107 ? 3.078 -0.489 -19.460 1.00 66.75 107 ASP A CA 1
ATOM 790 C C . ASP A 1 107 ? 4.173 -1.538 -19.687 1.00 66.75 107 ASP A C 1
ATOM 792 O O . ASP A 1 107 ? 3.983 -2.744 -19.517 1.00 66.75 107 ASP A O 1
ATOM 796 N N . ALA A 1 108 ? 5.349 -1.074 -20.114 1.00 64.81 108 ALA A N 1
ATOM 797 C CA . ALA A 1 108 ? 6.507 -1.926 -20.370 1.00 64.81 108 ALA A CA 1
ATOM 798 C C . ALA A 1 108 ? 6.975 -2.704 -19.120 1.00 64.81 108 ALA A C 1
ATOM 800 O O . ALA A 1 108 ? 7.859 -3.557 -19.233 1.00 64.81 108 ALA A O 1
ATOM 801 N N . THR A 1 109 ? 6.409 -2.413 -17.943 1.00 67.31 109 THR A N 1
ATOM 802 C CA . THR A 1 109 ? 6.699 -3.095 -16.678 1.00 67.31 109 THR A CA 1
ATOM 803 C C . THR A 1 109 ? 6.008 -4.453 -16.510 1.00 67.31 109 THR A C 1
ATOM 805 O O . THR A 1 109 ? 6.482 -5.244 -15.697 1.00 67.31 109 THR A O 1
ATOM 808 N N . ASP A 1 110 ? 4.987 -4.778 -17.313 1.00 80.62 110 ASP A N 1
ATOM 809 C CA . ASP A 1 110 ? 4.261 -6.061 -17.226 1.00 80.62 110 ASP A CA 1
ATOM 810 C C . ASP A 1 110 ? 4.827 -7.164 -18.149 1.00 80.62 110 ASP A C 1
ATOM 812 O O . ASP A 1 110 ? 4.318 -8.287 -18.203 1.00 80.62 110 ASP A O 1
ATOM 816 N N . LEU A 1 111 ? 5.901 -6.881 -18.893 1.00 86.31 111 LEU A N 1
ATOM 817 C CA . LEU A 1 111 ? 6.546 -7.882 -19.741 1.00 86.31 111 LEU A CA 1
ATOM 818 C C . LEU A 1 111 ? 7.371 -8.859 -18.888 1.00 86.31 111 LEU A C 1
ATOM 820 O O . LEU A 1 111 ? 8.173 -8.423 -18.059 1.00 86.31 111 LEU A O 1
ATOM 824 N N . PRO A 1 112 ? 7.277 -10.181 -19.132 1.00 90.62 112 PRO A N 1
ATOM 825 C CA . PRO A 1 112 ? 8.168 -11.124 -18.476 1.00 90.62 112 PRO A CA 1
ATOM 826 C C . PRO A 1 112 ? 9.623 -10.845 -18.897 1.00 90.62 112 PRO A C 1
ATOM 828 O O . PRO A 1 112 ? 9.853 -10.276 -19.975 1.00 90.62 112 PRO A O 1
ATOM 831 N N . PRO A 1 113 ? 10.631 -11.264 -18.111 1.00 92.56 113 PRO A N 1
ATOM 832 C CA . PRO A 1 113 ? 12.036 -10.953 -18.385 1.00 92.56 113 PRO A CA 1
ATOM 833 C C . PRO A 1 113 ? 12.493 -11.304 -19.808 1.00 92.56 113 PRO A C 1
ATOM 835 O O . PRO A 1 113 ? 13.273 -10.566 -20.412 1.00 92.56 113 PRO A O 1
ATOM 838 N N . GLY A 1 114 ? 11.975 -12.390 -20.387 1.00 92.31 114 GLY A N 1
ATOM 839 C CA . GLY A 1 114 ? 12.233 -12.762 -21.778 1.00 92.31 114 GLY A CA 1
ATOM 840 C C . GLY A 1 114 ? 11.603 -11.805 -22.792 1.00 92.31 114 GLY A C 1
ATOM 841 O O . GLY A 1 114 ? 12.243 -11.474 -23.789 1.00 92.31 114 GLY A O 1
ATOM 842 N N . GLY A 1 115 ? 10.396 -11.302 -22.523 1.00 91.50 115 GLY A N 1
ATOM 843 C CA . GLY A 1 115 ? 9.753 -10.260 -23.330 1.00 91.50 115 GLY A CA 1
ATOM 844 C C . GLY A 1 115 ? 10.559 -8.960 -23.328 1.00 91.50 115 GLY A C 1
ATOM 845 O O . GLY A 1 115 ? 10.838 -8.406 -24.393 1.00 91.50 115 GLY A O 1
ATOM 846 N N . ILE A 1 116 ? 11.031 -8.535 -22.150 1.00 91.94 116 ILE A N 1
ATOM 847 C CA . ILE A 1 116 ? 11.916 -7.370 -21.999 1.00 91.94 116 ILE A CA 1
ATOM 848 C C . ILE A 1 116 ? 13.218 -7.581 -22.783 1.00 91.94 116 ILE A C 1
ATOM 850 O O . ILE A 1 116 ? 13.634 -6.707 -23.543 1.00 91.94 116 ILE A O 1
ATOM 854 N N . ALA A 1 117 ? 13.853 -8.749 -22.652 1.00 93.44 117 ALA A N 1
ATOM 855 C CA . ALA A 1 117 ? 15.103 -9.049 -23.344 1.00 93.44 117 ALA A CA 1
ATOM 856 C C . ALA A 1 117 ? 14.963 -8.971 -24.874 1.00 93.44 117 ALA A C 1
ATOM 858 O O . ALA A 1 117 ? 15.816 -8.381 -25.541 1.00 93.44 117 ALA A O 1
ATOM 859 N N . VAL A 1 118 ? 13.878 -9.517 -25.434 1.00 94.56 118 VAL A N 1
ATOM 860 C CA . VAL A 1 118 ? 13.587 -9.435 -26.874 1.00 94.56 118 VAL A CA 1
ATOM 861 C C . VAL A 1 118 ? 13.340 -7.988 -27.301 1.00 94.56 118 VAL A C 1
ATOM 863 O O . VAL A 1 118 ? 13.930 -7.545 -28.287 1.00 94.56 118 VAL A O 1
ATOM 866 N N . ALA A 1 119 ? 12.539 -7.230 -26.546 1.00 93.19 119 ALA A N 1
ATOM 867 C CA . ALA A 1 119 ? 12.265 -5.826 -26.848 1.00 93.19 119 ALA A CA 1
ATOM 868 C C . ALA A 1 119 ? 13.551 -4.979 -26.860 1.00 93.19 119 ALA A C 1
ATOM 870 O O . ALA A 1 119 ? 13.764 -4.187 -27.782 1.00 93.19 119 ALA A O 1
ATOM 871 N N . LEU A 1 120 ? 14.446 -5.194 -25.889 1.00 94.00 120 LEU A N 1
ATOM 872 C CA . LEU A 1 120 ? 15.742 -4.518 -25.797 1.00 94.00 120 LEU A CA 1
ATOM 873 C C . LEU A 1 120 ? 16.666 -4.849 -26.977 1.00 94.00 120 LEU A C 1
ATOM 875 O O . LEU A 1 120 ? 17.280 -3.944 -27.544 1.00 94.00 120 LEU A O 1
ATOM 879 N N . LEU A 1 121 ? 16.748 -6.123 -27.376 1.00 95.12 121 LEU A N 1
ATOM 880 C CA . LEU A 1 121 ? 17.570 -6.551 -28.513 1.00 95.12 121 LEU A CA 1
ATOM 881 C C . LEU A 1 121 ? 17.056 -6.001 -29.841 1.00 95.12 121 LEU A C 1
ATOM 883 O O . LEU A 1 121 ? 17.849 -5.511 -30.643 1.00 95.12 121 LEU A O 1
ATOM 887 N N . VAL A 1 122 ? 15.744 -6.070 -30.073 1.00 94.56 122 VAL A N 1
ATOM 888 C CA . VAL A 1 122 ? 15.127 -5.577 -31.310 1.00 94.56 122 VAL A CA 1
ATOM 889 C C . VAL A 1 122 ? 15.282 -4.063 -31.402 1.00 94.56 122 VAL A C 1
ATOM 891 O O . VAL A 1 122 ? 15.792 -3.562 -32.402 1.00 94.56 122 VAL A O 1
ATOM 894 N N . THR A 1 123 ? 14.929 -3.333 -30.342 1.00 91.81 123 THR A N 1
ATOM 895 C CA . THR A 1 123 ? 15.013 -1.864 -30.330 1.00 91.81 123 THR A CA 1
ATOM 896 C C . THR A 1 123 ? 16.462 -1.393 -30.440 1.00 91.81 123 THR A C 1
ATOM 898 O O . THR A 1 123 ? 16.772 -0.532 -31.263 1.00 91.81 123 THR A O 1
ATOM 901 N N . GLY A 1 124 ? 17.376 -1.992 -29.668 1.00 91.56 124 GLY A N 1
ATOM 902 C CA . GLY A 1 124 ? 18.804 -1.688 -29.740 1.00 91.56 124 GLY A CA 1
ATOM 903 C C . GLY A 1 124 ? 19.403 -2.007 -31.113 1.00 91.56 124 GLY A C 1
ATOM 904 O O . GLY A 1 124 ? 20.146 -1.195 -31.658 1.00 91.56 124 GLY A O 1
ATOM 905 N N . GLY A 1 125 ? 19.037 -3.145 -31.712 1.00 92.62 125 GLY A N 1
ATOM 906 C CA . GLY A 1 125 ? 19.497 -3.563 -33.038 1.00 92.62 125 GLY A CA 1
ATOM 907 C C . GLY A 1 125 ? 19.019 -2.645 -34.162 1.00 92.62 125 GLY A C 1
ATOM 908 O O . GLY A 1 125 ? 19.830 -2.234 -34.992 1.00 92.62 125 GLY A O 1
ATOM 909 N N . ILE A 1 126 ? 17.736 -2.264 -34.154 1.00 93.06 126 ILE A N 1
ATOM 910 C CA . ILE A 1 126 ? 17.177 -1.302 -35.116 1.00 93.06 126 ILE A CA 1
ATOM 911 C C . ILE A 1 126 ? 17.910 0.038 -35.001 1.00 93.06 126 ILE A C 1
ATOM 913 O O . ILE A 1 126 ? 18.345 0.580 -36.015 1.00 93.06 126 ILE A O 1
ATOM 917 N N . PHE A 1 127 ? 18.115 0.552 -33.784 1.00 89.69 127 PHE A N 1
ATOM 918 C CA . PHE A 1 127 ? 18.841 1.809 -33.585 1.00 89.69 127 PHE A CA 1
ATOM 919 C C . PHE A 1 127 ? 20.297 1.736 -34.057 1.00 89.69 127 PHE A C 1
ATOM 921 O O . PHE A 1 127 ? 20.758 2.640 -34.747 1.00 89.69 127 PHE A O 1
ATOM 928 N N . LEU A 1 128 ? 21.018 0.655 -33.743 1.00 92.25 128 LEU A N 1
ATOM 929 C CA . LEU A 1 128 ? 22.395 0.469 -34.211 1.00 92.25 128 LEU A CA 1
ATOM 930 C C . LEU A 1 128 ? 22.473 0.417 -35.743 1.00 92.25 128 LEU A C 1
ATOM 932 O O . LEU A 1 128 ? 23.409 0.960 -36.334 1.00 92.25 128 LEU A O 1
ATOM 936 N N . GLN A 1 129 ? 21.484 -0.208 -36.388 1.00 93.50 129 GLN A N 1
ATOM 937 C CA . GLN A 1 129 ? 21.404 -0.278 -37.843 1.00 93.50 129 GLN A CA 1
ATOM 938 C C . GLN A 1 129 ? 21.124 1.095 -38.471 1.00 93.50 129 GLN A C 1
ATOM 940 O O . GLN A 1 129 ? 21.707 1.410 -39.508 1.00 93.50 129 GLN A O 1
ATOM 945 N N . THR A 1 130 ? 20.267 1.921 -37.863 1.00 92.62 130 THR A N 1
ATOM 946 C CA . THR A 1 130 ? 19.893 3.234 -38.416 1.00 92.62 130 THR A CA 1
ATOM 947 C C . THR A 1 130 ? 20.933 4.320 -38.157 1.00 92.62 130 THR A C 1
ATOM 949 O O . THR A 1 130 ? 21.150 5.164 -39.024 1.00 92.62 130 THR A O 1
ATOM 952 N N . THR A 1 131 ? 21.620 4.312 -37.009 1.00 88.81 131 THR A N 1
ATOM 953 C CA . THR A 1 131 ? 22.613 5.352 -36.677 1.00 88.81 131 THR A CA 1
ATOM 954 C C . THR A 1 131 ? 23.985 5.120 -37.307 1.00 88.81 131 THR A C 1
ATOM 956 O O . THR A 1 131 ? 24.805 6.038 -37.347 1.00 88.81 131 THR A O 1
ATOM 959 N N . GLY A 1 132 ? 24.261 3.899 -37.776 1.00 90.06 132 GLY A N 1
ATOM 960 C CA . GLY A 1 132 ? 25.586 3.491 -38.236 1.00 90.06 132 GLY A CA 1
ATOM 961 C C . GLY A 1 132 ? 26.605 3.343 -37.096 1.00 90.06 132 GLY A C 1
ATOM 962 O O . GLY A 1 132 ? 26.304 3.546 -35.917 1.00 90.06 132 GLY A O 1
ATOM 963 N N . PHE A 1 133 ? 27.840 2.964 -37.444 1.00 94.00 133 PHE A N 1
ATOM 964 C CA . PHE A 1 133 ? 28.910 2.734 -36.469 1.00 94.00 133 PHE A CA 1
ATOM 965 C C . PHE A 1 133 ? 29.632 4.042 -36.110 1.00 94.00 133 PHE A C 1
ATOM 967 O O . PHE A 1 133 ? 30.592 4.445 -36.767 1.00 94.00 133 PHE A O 1
ATOM 974 N N . ALA A 1 134 ? 29.163 4.704 -35.052 1.00 95.00 134 ALA A N 1
ATOM 975 C CA . ALA A 1 134 ? 29.753 5.925 -34.508 1.00 95.00 134 ALA A CA 1
ATOM 976 C C . ALA A 1 134 ? 30.016 5.752 -32.999 1.00 95.00 134 ALA A C 1
ATOM 978 O O . ALA A 1 134 ? 29.207 6.192 -32.187 1.00 95.00 134 ALA A O 1
ATOM 979 N N . PRO A 1 135 ? 31.141 5.134 -32.589 1.00 93.06 135 PRO A N 1
ATOM 980 C CA . PRO A 1 135 ? 31.341 4.646 -31.217 1.00 93.06 135 PRO A CA 1
ATOM 981 C C . PRO A 1 135 ? 31.314 5.729 -30.129 1.00 93.06 135 PRO A C 1
ATOM 983 O O . PRO A 1 135 ? 31.088 5.423 -28.963 1.00 93.06 135 PRO A O 1
ATOM 986 N N . ASN A 1 136 ? 31.518 6.992 -30.507 1.00 94.69 136 ASN A N 1
ATOM 987 C CA . ASN A 1 136 ? 31.507 8.128 -29.586 1.00 94.69 136 ASN A CA 1
ATOM 988 C C . ASN A 1 136 ? 30.169 8.889 -29.578 1.00 94.69 136 ASN A C 1
ATOM 990 O O . ASN A 1 136 ? 30.056 9.893 -28.876 1.00 94.69 136 ASN A O 1
ATOM 994 N N . SER A 1 137 ? 29.172 8.479 -30.372 1.00 93.75 137 SER A N 1
ATOM 995 C CA . SER A 1 137 ? 27.874 9.153 -30.368 1.00 93.75 137 SER A CA 1
ATOM 996 C C . SER A 1 137 ? 27.042 8.697 -29.157 1.00 93.75 137 SER A C 1
ATOM 998 O O . SER A 1 137 ? 26.988 7.500 -28.855 1.00 93.75 137 SER A O 1
ATOM 1000 N N . PRO A 1 138 ? 26.357 9.616 -28.449 1.00 94.62 138 PRO A N 1
ATOM 1001 C CA . PRO A 1 138 ? 25.485 9.245 -27.332 1.00 94.62 138 PRO A CA 1
ATOM 1002 C C . PRO A 1 138 ? 24.389 8.248 -27.730 1.00 94.62 138 PRO A C 1
ATOM 1004 O O . PRO A 1 138 ? 24.029 7.372 -26.947 1.00 94.62 138 PRO A O 1
ATOM 1007 N N . THR A 1 139 ? 23.889 8.348 -28.965 1.00 91.75 139 THR A N 1
ATOM 1008 C CA . THR A 1 139 ? 22.863 7.453 -29.515 1.00 91.75 139 THR A CA 1
ATOM 1009 C C . THR A 1 139 ? 23.389 6.036 -29.740 1.00 91.75 139 THR A C 1
ATOM 1011 O O . THR A 1 139 ? 22.703 5.067 -29.408 1.00 91.75 139 THR A O 1
ATOM 1014 N N . PHE A 1 140 ? 24.623 5.892 -30.231 1.00 93.81 140 PHE A N 1
ATOM 1015 C CA . PHE A 1 140 ? 25.279 4.592 -30.360 1.00 93.81 140 PHE A CA 1
ATOM 1016 C C . PHE A 1 140 ? 25.531 3.961 -28.987 1.00 93.81 140 PHE A C 1
ATOM 1018 O O . PHE A 1 140 ? 25.250 2.784 -28.791 1.00 93.81 140 PHE A O 1
ATOM 1025 N N . LEU A 1 141 ? 26.006 4.737 -28.007 1.00 94.06 141 LEU A N 1
ATOM 1026 C CA . LEU A 1 141 ? 26.238 4.223 -26.653 1.00 94.06 141 LEU A CA 1
ATOM 1027 C C . LEU A 1 141 ? 24.942 3.751 -25.989 1.00 94.06 141 LEU A C 1
ATOM 1029 O O . LEU A 1 141 ? 24.911 2.666 -25.414 1.00 94.06 141 LEU A O 1
ATOM 1033 N N . PHE A 1 142 ? 23.864 4.529 -26.096 1.00 93.19 142 PHE A N 1
ATOM 1034 C CA . PHE A 1 142 ? 22.568 4.148 -25.537 1.00 93.19 142 PHE A CA 1
ATOM 1035 C C . PHE A 1 142 ? 22.014 2.872 -26.188 1.00 93.19 142 PHE A C 1
ATOM 1037 O O . PHE A 1 142 ? 21.629 1.937 -25.487 1.00 93.19 142 PHE A O 1
ATOM 1044 N N . SER A 1 143 ? 22.039 2.790 -27.520 1.00 90.88 143 SER A N 1
ATOM 1045 C CA . SER A 1 143 ? 21.572 1.603 -28.251 1.00 90.88 143 SER A CA 1
ATOM 1046 C C . SER A 1 143 ? 22.427 0.362 -27.977 1.00 90.88 143 SER A C 1
ATOM 1048 O O . SER A 1 143 ? 21.881 -0.726 -27.787 1.00 90.88 143 SER A O 1
ATOM 1050 N N . ALA A 1 144 ? 23.747 0.524 -27.848 1.00 93.12 144 ALA A N 1
ATOM 1051 C CA . ALA A 1 144 ? 24.645 -0.543 -27.422 1.00 93.12 144 ALA A CA 1
ATOM 1052 C C . ALA A 1 144 ? 24.323 -1.032 -26.001 1.00 93.12 144 ALA A C 1
ATOM 1054 O O . ALA A 1 144 ? 24.284 -2.238 -25.771 1.00 93.12 144 ALA A O 1
ATOM 1055 N N . VAL A 1 145 ? 24.044 -0.127 -25.055 1.00 96.12 145 VAL A N 1
ATOM 1056 C CA . VAL A 1 145 ? 23.648 -0.491 -23.683 1.00 96.12 145 VAL A CA 1
ATOM 1057 C C . VAL A 1 145 ? 22.333 -1.270 -23.669 1.00 96.12 145 VAL A C 1
ATOM 1059 O O . VAL A 1 145 ? 22.260 -2.293 -22.993 1.00 96.12 145 VAL A O 1
ATOM 1062 N N . LEU A 1 146 ? 21.322 -0.846 -24.436 1.00 93.38 146 LEU A N 1
ATOM 1063 C CA . LEU A 1 146 ? 20.056 -1.581 -24.542 1.00 93.38 146 LEU A CA 1
ATOM 1064 C C . LEU A 1 146 ? 20.274 -2.998 -25.087 1.00 93.38 146 LEU A C 1
ATOM 1066 O O . LEU A 1 146 ? 19.830 -3.969 -24.474 1.00 93.38 146 LEU A O 1
ATOM 1070 N N . ALA A 1 147 ? 21.020 -3.131 -26.187 1.00 93.44 147 ALA A N 1
ATOM 1071 C CA . ALA A 1 147 ? 21.317 -4.434 -26.775 1.00 93.44 147 ALA A CA 1
ATOM 1072 C C . ALA A 1 147 ? 22.091 -5.335 -25.793 1.00 93.44 147 ALA A C 1
ATOM 1074 O O . ALA A 1 147 ? 21.737 -6.499 -25.604 1.00 93.44 147 ALA A O 1
ATOM 1075 N N . LEU A 1 148 ? 23.103 -4.791 -25.107 1.00 95.62 148 LEU A N 1
ATOM 1076 C CA . LEU A 1 148 ? 23.863 -5.518 -24.085 1.00 95.62 148 LEU A CA 1
ATOM 1077 C C . LEU A 1 148 ? 22.993 -5.932 -22.893 1.00 95.62 148 LEU A C 1
ATOM 1079 O O . LEU A 1 148 ? 23.179 -7.031 -22.375 1.00 95.62 148 LEU A O 1
ATOM 1083 N N . GLY A 1 149 ? 22.029 -5.103 -22.487 1.00 94.44 149 GLY A N 1
ATOM 1084 C CA . GLY A 1 149 ? 21.050 -5.443 -21.455 1.00 94.44 149 GLY A CA 1
ATOM 1085 C C . GLY A 1 149 ? 20.231 -6.681 -21.824 1.00 94.44 149 GLY A C 1
ATOM 1086 O O . GLY A 1 149 ? 20.144 -7.620 -21.034 1.00 94.44 149 GLY A O 1
ATOM 1087 N N . GLY A 1 150 ? 19.718 -6.741 -23.057 1.00 93.31 150 GLY A N 1
ATOM 1088 C CA . GLY A 1 150 ? 19.011 -7.921 -23.563 1.00 93.31 150 GLY A CA 1
ATOM 1089 C C . GLY A 1 150 ? 19.894 -9.177 -23.606 1.00 93.31 150 GLY A C 1
ATOM 1090 O O . GLY A 1 150 ? 19.475 -10.245 -23.156 1.00 93.31 150 GLY A O 1
ATOM 1091 N N . VAL A 1 151 ? 21.149 -9.054 -24.063 1.00 96.69 151 VAL A N 1
ATOM 1092 C CA . VAL A 1 151 ? 22.119 -10.169 -24.047 1.00 96.69 151 VAL A CA 1
ATOM 1093 C C . VAL A 1 151 ? 22.403 -10.647 -22.621 1.00 96.69 151 VAL A C 1
ATOM 1095 O O . VAL A 1 151 ? 22.488 -11.853 -22.393 1.00 96.69 151 VAL A O 1
ATOM 1098 N N . ALA A 1 152 ? 22.532 -9.735 -21.655 1.00 96.44 152 ALA A N 1
ATOM 1099 C CA . ALA A 1 152 ? 22.807 -10.081 -20.263 1.00 96.44 152 ALA A CA 1
ATOM 1100 C C . ALA A 1 152 ? 21.679 -10.921 -19.640 1.00 96.44 152 ALA A C 1
ATOM 1102 O O . ALA A 1 152 ? 21.971 -11.894 -18.943 1.00 96.44 152 ALA A O 1
ATOM 1103 N N . ILE A 1 153 ? 20.412 -10.610 -19.940 1.00 94.44 153 ILE A N 1
ATOM 1104 C CA . ILE A 1 153 ? 19.258 -11.393 -19.466 1.00 94.44 153 ILE A CA 1
ATOM 1105 C C . ILE A 1 153 ? 19.310 -12.826 -20.021 1.00 94.44 153 ILE A C 1
ATOM 1107 O O . ILE A 1 153 ? 19.170 -13.787 -19.265 1.00 94.44 153 ILE A O 1
ATOM 1111 N N . PHE A 1 154 ? 19.590 -13.002 -21.317 1.00 95.38 154 PHE A N 1
ATOM 1112 C CA . PHE A 1 154 ? 19.744 -14.342 -21.902 1.00 95.38 154 PHE A CA 1
ATOM 1113 C C . PHE A 1 154 ? 20.976 -15.086 -21.385 1.00 95.38 154 PHE A C 1
ATOM 1115 O O . PHE A 1 154 ? 20.918 -16.296 -21.174 1.00 95.38 154 PHE A O 1
ATOM 1122 N N . ALA A 1 155 ? 22.086 -14.384 -21.152 1.00 96.69 155 ALA A N 1
ATOM 1123 C CA . ALA A 1 155 ? 23.273 -14.978 -20.550 1.00 96.69 155 ALA A CA 1
ATOM 1124 C C . ALA A 1 155 ? 22.969 -15.494 -19.136 1.00 96.69 155 ALA A C 1
ATOM 1126 O O . ALA A 1 155 ? 23.388 -16.597 -18.788 1.00 96.69 155 ALA A O 1
ATOM 1127 N N . TRP A 1 156 ? 22.191 -14.743 -18.351 1.00 96.25 156 TRP A N 1
ATOM 1128 C CA . TRP A 1 156 ? 21.715 -15.180 -17.041 1.00 96.25 156 TRP A CA 1
ATOM 1129 C C . TRP A 1 156 ? 20.795 -16.403 -17.140 1.00 96.25 156 TRP A C 1
ATOM 1131 O O . TRP A 1 156 ? 21.023 -17.395 -16.450 1.00 96.25 156 TRP A O 1
ATOM 1141 N N . ALA A 1 157 ? 19.835 -16.405 -18.069 1.00 94.69 157 ALA A N 1
ATOM 1142 C CA . ALA A 1 157 ? 18.994 -17.575 -18.328 1.00 94.69 157 ALA A CA 1
ATOM 1143 C C . ALA A 1 157 ? 19.820 -18.809 -18.748 1.00 94.69 157 ALA A C 1
ATOM 1145 O O . ALA A 1 157 ? 19.524 -19.928 -18.335 1.00 94.69 157 ALA A O 1
ATOM 1146 N N . ALA A 1 158 ? 20.907 -18.623 -19.506 1.00 95.88 158 ALA A N 1
ATOM 1147 C CA . ALA A 1 158 ? 21.830 -19.700 -19.867 1.00 95.88 158 ALA A CA 1
ATOM 1148 C C . ALA A 1 158 ? 22.638 -20.229 -18.665 1.00 95.88 158 ALA A C 1
ATOM 1150 O O . ALA A 1 158 ? 23.012 -21.405 -18.649 1.00 95.88 158 ALA A O 1
ATOM 1151 N N . VAL A 1 159 ? 22.909 -19.387 -17.662 1.00 96.94 159 VAL A N 1
ATOM 1152 C CA . VAL A 1 159 ? 23.485 -19.824 -16.381 1.00 96.94 159 VAL A CA 1
ATOM 1153 C C . VAL A 1 159 ? 22.474 -20.681 -15.619 1.00 96.94 159 VAL A C 1
ATOM 1155 O O . VAL A 1 159 ? 22.831 -21.800 -15.255 1.00 96.94 159 VAL A O 1
ATOM 1158 N N . ILE A 1 160 ? 21.220 -20.227 -15.477 1.00 94.25 160 ILE A N 1
ATOM 1159 C CA . ILE A 1 160 ? 20.132 -20.995 -14.834 1.00 94.25 160 ILE A CA 1
ATOM 1160 C C . ILE A 1 160 ? 19.935 -22.344 -15.537 1.00 94.25 160 ILE A C 1
ATOM 1162 O O . ILE A 1 160 ? 19.884 -23.389 -14.893 1.00 94.25 160 ILE A O 1
ATOM 1166 N N . TYR A 1 161 ? 19.932 -22.355 -16.872 1.00 96.19 161 TYR A N 1
ATOM 1167 C CA . TYR A 1 161 ? 19.829 -23.584 -17.662 1.00 96.19 161 TYR A CA 1
ATOM 1168 C C . TYR A 1 161 ? 20.912 -24.610 -17.305 1.00 96.19 161 TYR A C 1
ATOM 1170 O O . TYR A 1 161 ? 20.638 -25.809 -17.243 1.00 96.19 161 TYR A O 1
ATOM 1178 N N . LYS A 1 162 ? 22.148 -24.156 -17.060 1.00 97.06 162 LYS A N 1
ATOM 1179 C CA . LYS A 1 162 ? 23.257 -25.044 -16.691 1.00 97.06 162 LYS A CA 1
ATOM 1180 C C . LYS A 1 162 ? 23.163 -25.557 -15.258 1.00 97.06 162 LYS A C 1
ATOM 1182 O O . LYS A 1 162 ? 23.660 -26.652 -15.002 1.00 97.06 162 LYS A O 1
ATOM 1187 N N . THR A 1 163 ? 22.611 -24.775 -14.333 1.00 95.75 163 THR A N 1
ATOM 1188 C CA . THR A 1 163 ? 22.571 -25.127 -12.906 1.00 95.75 163 THR A CA 1
ATOM 1189 C C . THR A 1 163 ? 21.319 -25.907 -12.526 1.00 95.75 163 THR A C 1
ATOM 1191 O O . THR A 1 163 ? 21.411 -26.841 -11.734 1.00 95.75 163 THR A O 1
ATOM 1194 N N . GLU A 1 164 ? 20.171 -25.546 -13.093 1.00 94.38 164 GLU A N 1
ATOM 1195 C CA . GLU A 1 164 ? 18.846 -25.988 -12.639 1.00 94.38 164 GLU A CA 1
ATOM 1196 C C . GLU A 1 164 ? 18.020 -26.653 -13.754 1.00 94.38 164 GLU A C 1
ATOM 1198 O O . GLU A 1 164 ? 17.088 -27.404 -13.477 1.00 94.38 164 GLU A O 1
ATOM 1203 N N . GLY A 1 165 ? 18.414 -26.471 -15.018 1.00 95.19 165 GLY A N 1
ATOM 1204 C CA . GLY A 1 165 ? 17.797 -27.119 -16.174 1.00 95.19 165 GLY A CA 1
ATOM 1205 C C . GLY A 1 165 ? 16.850 -26.216 -16.968 1.00 95.19 165 GLY A C 1
ATOM 1206 O O . GLY A 1 165 ? 16.705 -25.022 -16.716 1.00 95.19 165 GLY A O 1
ATOM 1207 N N . TRP A 1 166 ? 16.229 -26.790 -18.003 1.00 94.12 166 TRP A N 1
ATOM 1208 C CA . TRP A 1 166 ? 15.431 -26.037 -18.981 1.00 94.12 166 TRP A CA 1
ATOM 1209 C C . TRP A 1 166 ? 14.110 -25.489 -18.426 1.00 94.12 166 TRP A C 1
ATOM 1211 O O . TRP A 1 166 ? 13.675 -24.431 -18.872 1.00 94.12 166 TRP A O 1
ATOM 1221 N N . SER A 1 167 ? 13.480 -26.174 -17.464 1.00 91.56 167 SER A N 1
ATOM 1222 C CA . SER A 1 167 ? 12.201 -25.737 -16.884 1.00 91.56 167 SER A CA 1
ATOM 1223 C C . SER A 1 167 ? 12.332 -24.403 -16.154 1.00 91.56 167 SER A C 1
ATOM 1225 O O . SER A 1 167 ? 11.592 -23.478 -16.468 1.00 91.56 167 SER A O 1
ATOM 1227 N N . GLU A 1 168 ? 13.325 -24.277 -15.274 1.00 90.69 168 GLU A N 1
ATOM 1228 C CA . GLU A 1 168 ? 13.559 -23.067 -14.471 1.00 90.69 168 GLU A CA 1
ATOM 1229 C C . GLU A 1 168 ? 14.023 -21.890 -15.338 1.00 90.69 168 GLU A C 1
ATOM 1231 O O . GLU A 1 168 ? 13.597 -20.751 -15.161 1.00 90.69 168 GLU A O 1
ATOM 1236 N N . ALA A 1 169 ? 14.861 -22.158 -16.347 1.00 92.19 169 ALA A N 1
ATOM 1237 C CA . ALA A 1 169 ? 15.298 -21.128 -17.286 1.00 92.19 169 ALA A CA 1
ATOM 1238 C C . ALA A 1 169 ? 14.131 -20.575 -18.123 1.00 92.19 169 ALA A C 1
ATOM 1240 O O . ALA A 1 169 ? 14.076 -19.375 -18.394 1.00 92.19 169 ALA A O 1
ATOM 1241 N N . PHE A 1 170 ? 13.198 -21.441 -18.535 1.00 93.19 170 PHE A N 1
ATOM 1242 C CA . PHE A 1 170 ? 12.001 -21.023 -19.259 1.00 93.19 170 PHE A CA 1
ATOM 1243 C C . PHE A 1 170 ? 11.019 -20.286 -18.347 1.00 93.19 170 PHE A C 1
ATOM 1245 O O . PHE A 1 170 ? 10.480 -19.259 -18.754 1.00 93.19 170 PHE A O 1
ATOM 1252 N N . GLU A 1 171 ? 10.834 -20.764 -17.115 1.00 91.31 171 GLU A N 1
ATOM 1253 C CA . GLU A 1 171 ? 10.032 -20.077 -16.106 1.00 91.31 171 GLU A CA 1
ATOM 1254 C C . GLU A 1 171 ? 10.572 -18.670 -15.861 1.00 91.31 171 GLU A C 1
ATOM 1256 O O . GLU A 1 171 ? 9.822 -17.721 -16.000 1.00 91.31 171 GLU A O 1
ATOM 1261 N N . PHE A 1 172 ? 11.877 -18.481 -15.667 1.00 91.12 172 PHE A N 1
ATOM 1262 C CA . PHE A 1 172 ? 12.460 -17.142 -15.541 1.00 91.12 172 PHE A CA 1
ATOM 1263 C C . PHE A 1 172 ? 12.176 -16.224 -16.748 1.00 91.12 172 PHE A C 1
ATOM 1265 O O . PHE A 1 172 ? 11.924 -15.033 -16.577 1.00 91.12 172 PHE A O 1
ATOM 1272 N N . LEU A 1 173 ? 12.225 -16.747 -17.978 1.00 91.94 173 LEU A N 1
ATOM 1273 C CA . LEU A 1 173 ? 12.012 -15.939 -19.185 1.00 91.94 173 LEU A CA 1
ATOM 1274 C C . LEU A 1 173 ? 10.534 -15.616 -19.448 1.00 91.94 173 LEU A C 1
ATOM 1276 O O . LEU A 1 173 ? 10.250 -14.602 -20.085 1.00 91.94 173 LEU A O 1
ATOM 1280 N N . VAL A 1 174 ? 9.609 -16.466 -19.006 1.00 91.81 174 VAL A N 1
ATOM 1281 C CA . VAL A 1 174 ? 8.176 -16.367 -19.336 1.00 91.81 174 VAL A CA 1
ATOM 1282 C C . VAL A 1 174 ? 7.319 -15.970 -18.137 1.00 91.81 174 VAL A C 1
ATOM 1284 O O . VAL A 1 174 ? 6.220 -15.455 -18.331 1.00 91.81 174 VAL A O 1
ATOM 1287 N N . ALA A 1 175 ? 7.810 -16.153 -16.914 1.00 86.31 175 ALA A N 1
ATOM 1288 C CA . ALA A 1 175 ? 7.106 -15.757 -15.709 1.00 86.31 175 ALA A CA 1
ATOM 1289 C C . ALA A 1 175 ? 6.943 -14.240 -15.697 1.00 86.31 175 ALA A C 1
ATOM 1291 O O . ALA A 1 175 ? 7.904 -13.473 -15.615 1.00 86.31 175 ALA A O 1
ATOM 1292 N N . VAL A 1 176 ? 5.687 -13.825 -15.786 1.00 76.19 176 VAL A N 1
ATOM 1293 C CA . VAL A 1 176 ? 5.269 -12.485 -15.407 1.00 76.19 176 VAL A CA 1
ATOM 1294 C C . VAL A 1 176 ? 5.311 -12.473 -13.887 1.00 76.19 176 VAL A C 1
ATOM 1296 O O . VAL A 1 176 ? 4.626 -13.267 -13.240 1.00 76.19 176 VAL A O 1
ATOM 1299 N N . ASP A 1 177 ? 6.176 -11.640 -13.315 1.00 63.97 177 ASP A N 1
ATOM 1300 C CA . ASP A 1 177 ? 6.284 -11.525 -11.867 1.00 63.97 177 ASP A CA 1
ATOM 1301 C C . ASP A 1 177 ? 5.018 -10.844 -11.333 1.00 63.97 177 ASP A C 1
ATOM 1303 O O . ASP A 1 177 ? 4.927 -9.619 -11.258 1.00 63.97 177 ASP A O 1
ATOM 1307 N N . GLU A 1 178 ? 4.025 -11.648 -10.946 1.00 58.06 178 GLU A N 1
ATOM 1308 C CA . GLU A 1 178 ? 2.775 -11.178 -10.335 1.00 58.06 178 GLU A CA 1
ATOM 1309 C C . GLU A 1 178 ? 3.008 -10.385 -9.027 1.00 58.06 178 GLU A C 1
ATOM 1311 O O . GLU A 1 178 ? 2.064 -9.823 -8.464 1.00 58.06 178 GLU A O 1
ATOM 1316 N N . ASN A 1 179 ? 4.248 -10.308 -8.519 1.00 54.47 179 ASN A N 1
ATOM 1317 C CA . ASN A 1 179 ? 4.600 -9.508 -7.346 1.00 54.47 179 ASN A CA 1
ATOM 1318 C C . ASN A 1 179 ? 5.164 -8.111 -7.658 1.00 54.47 179 ASN A C 1
ATOM 1320 O O . ASN A 1 179 ? 5.310 -7.323 -6.718 1.00 54.47 179 ASN A O 1
ATOM 1324 N N . SER A 1 180 ? 5.455 -7.774 -8.920 1.00 48.81 180 SER A N 1
ATOM 1325 C CA . SER A 1 180 ? 6.004 -6.459 -9.303 1.00 48.81 180 SER A CA 1
ATOM 1326 C C . SER A 1 180 ? 4.931 -5.354 -9.352 1.00 48.81 180 SER A C 1
ATOM 1328 O O . SER A 1 180 ? 5.204 -4.198 -9.030 1.00 48.81 180 SER A O 1
ATOM 1330 N N . SER A 1 181 ? 3.669 -5.710 -9.607 1.00 46.25 181 SER A N 1
ATOM 1331 C CA . SER A 1 181 ? 2.539 -4.771 -9.721 1.00 46.25 181 SER A CA 1
ATOM 1332 C C . SER A 1 181 ? 1.816 -4.553 -8.374 1.00 46.25 181 SER A C 1
ATOM 1334 O O . SER A 1 181 ? 0.595 -4.675 -8.254 1.00 46.25 181 SER A O 1
ATOM 1336 N N . GLN A 1 182 ? 2.567 -4.232 -7.311 1.00 42.94 182 GLN A N 1
ATOM 1337 C CA . GLN A 1 182 ? 2.014 -3.643 -6.076 1.00 42.94 182 GLN A CA 1
ATOM 1338 C C . GLN A 1 182 ? 2.346 -2.150 -5.960 1.00 42.94 182 GLN A C 1
ATOM 1340 O O . GLN A 1 182 ? 2.761 -1.678 -4.903 1.00 42.94 182 GLN A O 1
ATOM 1345 N N . ASP A 1 183 ? 2.065 -1.378 -7.006 1.00 54.44 183 ASP A N 1
ATOM 1346 C CA . ASP A 1 183 ? 1.594 -0.011 -6.806 1.00 54.44 183 ASP A CA 1
ATOM 1347 C C . ASP A 1 183 ? 0.370 0.250 -7.691 1.00 54.44 183 ASP A C 1
ATOM 1349 O O . ASP A 1 183 ? 0.322 -0.125 -8.855 1.00 54.44 183 ASP A O 1
ATOM 1353 N N . SER A 1 184 ? -0.649 0.860 -7.091 1.00 52.38 184 SER A N 1
ATOM 1354 C CA . SER A 1 184 ? -1.929 1.271 -7.688 1.00 52.38 184 SER A CA 1
ATOM 1355 C C . SER A 1 184 ? -2.882 0.183 -8.239 1.00 52.38 184 SER A C 1
ATOM 1357 O O . SER A 1 184 ? -3.007 -0.027 -9.434 1.00 52.38 184 SER A O 1
ATOM 1359 N N . THR A 1 185 ? -3.674 -0.436 -7.346 1.00 47.66 185 THR A N 1
ATOM 1360 C CA . THR A 1 185 ? -5.167 -0.559 -7.429 1.00 47.66 185 THR A CA 1
ATOM 1361 C C . THR A 1 185 ? -5.747 -1.793 -6.735 1.00 47.66 185 THR A C 1
ATOM 1363 O O . THR A 1 185 ? -6.960 -1.845 -6.517 1.00 47.66 185 THR A O 1
ATOM 1366 N N . ASN A 1 186 ? -4.935 -2.734 -6.243 1.00 45.94 186 ASN A N 1
ATOM 1367 C CA . ASN A 1 186 ? -5.472 -3.774 -5.369 1.00 45.94 186 ASN A CA 1
ATOM 1368 C C . ASN A 1 186 ? -5.796 -3.158 -3.999 1.00 45.94 186 ASN A C 1
ATOM 1370 O O . ASN A 1 186 ? -4.935 -3.027 -3.125 1.00 45.94 186 ASN A O 1
ATOM 1374 N N . GLN A 1 187 ? -7.044 -2.715 -3.828 1.00 51.94 187 GLN A N 1
ATOM 1375 C CA . GLN A 1 187 ? -7.608 -2.314 -2.548 1.00 51.94 187 GLN A CA 1
ATOM 1376 C C . GLN A 1 187 ? -7.410 -3.467 -1.557 1.00 51.94 187 GLN A C 1
ATOM 1378 O O . GLN A 1 187 ? -8.273 -4.336 -1.424 1.00 51.94 187 GLN A O 1
ATOM 1383 N N . LYS A 1 188 ? -6.280 -3.477 -0.831 1.00 54.44 188 LYS A N 1
ATOM 1384 C CA . LYS A 1 188 ? -6.080 -4.330 0.344 1.00 54.44 188 LYS A CA 1
ATOM 1385 C C . LYS A 1 188 ? -7.299 -4.108 1.223 1.00 54.44 188 LYS A C 1
ATOM 1387 O O . LYS A 1 188 ? -7.437 -3.041 1.829 1.00 54.44 188 LYS A O 1
ATOM 1392 N N . LYS A 1 189 ? -8.219 -5.082 1.235 1.00 60.16 189 LYS A N 1
ATOM 1393 C CA . LYS A 1 189 ? -9.447 -5.024 2.028 1.00 60.16 189 LYS A CA 1
ATOM 1394 C C . LYS A 1 189 ? -9.033 -4.656 3.441 1.00 60.16 189 LYS A C 1
ATOM 1396 O O . LYS A 1 189 ? -8.344 -5.424 4.111 1.00 60.16 189 LYS A O 1
ATOM 1401 N N . ARG A 1 190 ? -9.399 -3.445 3.867 1.00 74.44 190 ARG A N 1
ATOM 1402 C CA . ARG A 1 190 ? -9.085 -2.956 5.208 1.00 74.44 190 ARG A CA 1
ATOM 1403 C C . ARG A 1 190 ? -9.636 -3.981 6.181 1.00 74.44 190 ARG A C 1
ATOM 1405 O O . ARG A 1 190 ? -10.836 -4.255 6.153 1.00 74.44 190 ARG A O 1
ATOM 1412 N N . THR A 1 191 ? -8.786 -4.532 7.041 1.00 82.88 191 THR A N 1
ATOM 1413 C CA . THR A 1 191 ? -9.256 -5.469 8.062 1.00 82.88 191 THR A CA 1
ATOM 1414 C C . THR A 1 191 ? -10.378 -4.783 8.846 1.00 82.88 191 THR A C 1
ATOM 1416 O O . THR A 1 191 ? -10.214 -3.608 9.201 1.00 82.88 191 THR A O 1
ATOM 1419 N N . PRO A 1 192 ? -11.528 -5.428 9.109 1.00 84.56 192 PRO A N 1
ATOM 1420 C CA . PRO A 1 192 ? -12.558 -4.840 9.956 1.00 84.56 192 PRO A CA 1
ATOM 1421 C C . PRO A 1 192 ? -11.989 -4.539 11.352 1.00 84.56 192 PRO A C 1
ATOM 1423 O O . PRO A 1 192 ? -10.961 -5.110 11.738 1.00 84.56 192 PRO A O 1
ATOM 1426 N N . PRO A 1 193 ? -12.608 -3.627 12.121 1.00 87.44 193 PRO A N 1
ATOM 1427 C CA . PRO A 1 193 ? -12.202 -3.385 13.501 1.00 87.44 193 PRO A CA 1
ATOM 1428 C C . PRO A 1 193 ? -12.152 -4.702 14.286 1.00 87.44 193 PRO A C 1
ATOM 1430 O O . PRO A 1 193 ? -12.920 -5.624 14.005 1.00 87.44 193 PRO A O 1
ATOM 1433 N N . ALA A 1 194 ? -11.248 -4.802 15.264 1.00 87.06 194 ALA A N 1
ATOM 1434 C CA . ALA A 1 194 ? -11.194 -5.986 16.115 1.00 87.06 194 ALA A CA 1
ATOM 1435 C C . ALA A 1 194 ? -12.558 -6.185 16.810 1.00 87.06 194 ALA A C 1
ATOM 1437 O O . ALA A 1 194 ? -13.090 -5.207 17.352 1.00 87.06 194 ALA A O 1
ATOM 1438 N N . PRO A 1 195 ? -13.127 -7.405 16.791 1.00 90.81 195 PRO A N 1
ATOM 1439 C CA . PRO A 1 195 ? -14.419 -7.674 17.409 1.00 90.81 195 PRO A CA 1
ATOM 1440 C C . PRO A 1 195 ? -14.364 -7.380 18.909 1.00 90.81 195 PRO A C 1
ATOM 1442 O O . PRO A 1 195 ? -13.347 -7.613 19.563 1.00 90.81 195 PRO A O 1
ATOM 1445 N N . GLU A 1 196 ? -15.467 -6.889 19.463 1.00 91.56 196 GLU A N 1
ATOM 1446 C CA . GLU A 1 196 ? -15.537 -6.426 20.854 1.00 91.56 196 GLU A CA 1
ATOM 1447 C C . GLU A 1 196 ? -15.160 -7.520 21.862 1.00 91.56 196 GLU A C 1
ATOM 1449 O O . GLU A 1 196 ? -14.373 -7.280 22.773 1.00 91.56 196 GLU A O 1
ATOM 1454 N N . LYS A 1 197 ? -15.586 -8.768 21.614 1.00 92.00 197 LYS A N 1
ATOM 1455 C CA . LYS A 1 197 ? -15.185 -9.941 22.412 1.00 92.00 197 LYS A CA 1
ATOM 1456 C C . LYS A 1 197 ? -13.664 -10.107 22.499 1.00 92.00 197 LYS A C 1
ATOM 1458 O O . LYS A 1 197 ? -13.138 -10.413 23.564 1.00 92.00 197 LYS A O 1
ATOM 1463 N N . LEU A 1 198 ? -12.952 -9.893 21.389 1.00 92.19 198 LEU A N 1
ATOM 1464 C CA . LEU A 1 198 ? -11.491 -9.987 21.354 1.00 92.19 198 LEU A CA 1
ATOM 1465 C C . LEU A 1 198 ? -10.845 -8.814 22.094 1.00 92.19 198 LEU A C 1
ATOM 1467 O O . LEU A 1 198 ? -9.854 -9.017 22.788 1.00 92.19 198 LEU A O 1
ATOM 1471 N N . LYS A 1 199 ? -11.407 -7.605 21.971 1.00 92.56 199 LYS A N 1
ATOM 1472 C CA . LYS A 1 199 ? -10.920 -6.435 22.710 1.00 92.56 199 LYS A CA 1
ATOM 1473 C C . LYS A 1 199 ? -11.041 -6.645 24.215 1.00 92.56 199 LYS A C 1
ATOM 1475 O O . LYS A 1 199 ? -10.047 -6.491 24.913 1.00 92.56 199 LYS A O 1
ATOM 1480 N N . ASN A 1 200 ? -12.209 -7.074 24.686 1.00 92.44 200 ASN A N 1
ATOM 1481 C CA . ASN A 1 200 ? -12.455 -7.313 26.107 1.00 92.44 200 ASN A CA 1
ATOM 1482 C C . ASN A 1 200 ? -11.542 -8.422 26.643 1.00 92.44 200 ASN A C 1
ATOM 1484 O O . ASN A 1 200 ? -10.909 -8.232 27.674 1.00 92.44 200 ASN A O 1
ATOM 1488 N N . LYS A 1 201 ? -11.358 -9.517 25.892 1.00 92.88 201 LYS A N 1
ATOM 1489 C CA . LYS A 1 201 ? -10.397 -10.577 26.241 1.00 92.88 201 LYS A CA 1
ATOM 1490 C C . LYS A 1 201 ? -8.963 -10.054 26.381 1.00 92.88 201 LYS A C 1
ATOM 1492 O O . LYS A 1 201 ? -8.239 -10.445 27.286 1.00 92.88 201 LYS A O 1
ATOM 1497 N N . LEU A 1 202 ? -8.523 -9.161 25.494 1.00 92.94 202 LEU A N 1
ATOM 1498 C CA . LEU A 1 202 ? -7.187 -8.569 25.601 1.00 92.94 202 LEU A CA 1
ATOM 1499 C C . LEU A 1 202 ? -7.081 -7.607 26.791 1.00 92.94 202 LEU A C 1
ATOM 1501 O O . LEU A 1 202 ? -6.090 -7.650 27.511 1.00 92.94 202 LEU A O 1
ATOM 1505 N N . ILE A 1 203 ? -8.090 -6.765 27.005 1.00 93.19 203 ILE A N 1
ATOM 1506 C CA . ILE A 1 203 ? -8.084 -5.746 28.060 1.00 93.19 203 ILE A CA 1
ATOM 1507 C C . ILE A 1 203 ? -8.163 -6.380 29.452 1.00 93.19 203 ILE A C 1
ATOM 1509 O O . ILE A 1 203 ? -7.358 -6.036 30.313 1.00 93.19 203 ILE A O 1
ATOM 1513 N N . PHE A 1 204 ? -9.107 -7.297 29.672 1.00 92.12 204 PHE A N 1
ATOM 1514 C CA . PHE A 1 204 ? -9.374 -7.868 30.991 1.00 92.12 204 PHE A CA 1
ATOM 1515 C C . PHE A 1 204 ? -8.528 -9.112 31.272 1.00 92.12 204 PHE A C 1
ATOM 1517 O O . PHE A 1 204 ? -7.920 -9.183 32.334 1.00 92.12 204 PHE A O 1
ATOM 1524 N N . ASP A 1 205 ? -8.418 -10.051 30.325 1.00 91.19 205 ASP A N 1
ATOM 1525 C CA . ASP A 1 205 ? -7.779 -11.346 30.613 1.00 91.19 205 ASP A CA 1
ATOM 1526 C C . ASP A 1 205 ? -6.256 -11.308 30.430 1.00 91.19 205 ASP A C 1
ATOM 1528 O O . ASP A 1 205 ? -5.523 -11.986 31.147 1.00 91.19 205 ASP A O 1
ATOM 1532 N N . ARG A 1 206 ? -5.759 -10.555 29.438 1.00 91.56 206 ARG A N 1
ATOM 1533 C CA . ARG A 1 206 ? -4.320 -10.506 29.116 1.00 91.56 206 ARG A CA 1
ATOM 1534 C C . ARG A 1 206 ? -3.606 -9.352 29.795 1.00 91.56 206 ARG A C 1
ATOM 1536 O O . ARG A 1 206 ? -2.530 -9.541 30.350 1.00 91.56 206 ARG A O 1
ATOM 1543 N N . ALA A 1 207 ? -4.165 -8.157 29.659 1.00 91.25 207 ALA A N 1
ATOM 1544 C CA . ALA A 1 207 ? -3.528 -6.936 30.114 1.00 91.25 207 ALA A CA 1
ATOM 1545 C C . ALA A 1 207 ? -3.973 -6.526 31.522 1.00 91.25 207 ALA A C 1
ATOM 1547 O O . ALA A 1 207 ? -3.357 -5.636 32.094 1.00 91.25 207 ALA A O 1
ATOM 1548 N N . SER A 1 208 ? -5.023 -7.141 32.083 1.00 92.19 208 SER A N 1
ATOM 1549 C CA . SER A 1 208 ? -5.562 -6.816 33.412 1.00 92.19 208 SER A CA 1
ATOM 1550 C C . SER A 1 208 ? -5.777 -5.309 33.622 1.00 92.19 208 SER A C 1
ATOM 1552 O O . SER A 1 208 ? -5.425 -4.763 34.664 1.00 92.19 208 SER A O 1
ATOM 1554 N N . GLN A 1 209 ? -6.308 -4.625 32.600 1.00 92.50 209 GLN A N 1
ATOM 1555 C CA . GLN A 1 209 ? -6.487 -3.165 32.544 1.00 92.50 209 GLN A CA 1
ATOM 1556 C C . GLN A 1 209 ? -5.193 -2.335 32.692 1.00 92.50 209 GLN A C 1
ATOM 1558 O O . GLN A 1 209 ? -5.227 -1.170 33.087 1.00 92.50 209 GLN A O 1
ATOM 1563 N N . GLN A 1 210 ? -4.042 -2.902 32.334 1.00 93.81 210 GLN A N 1
ATOM 1564 C CA . GLN A 1 210 ? -2.754 -2.211 32.316 1.00 93.81 210 GLN A CA 1
ATOM 1565 C C . GLN A 1 210 ? -2.270 -1.968 30.888 1.00 93.81 210 GLN A C 1
ATOM 1567 O O . GLN A 1 210 ? -2.542 -2.726 29.957 1.00 93.81 210 GLN A O 1
ATOM 1572 N N . CYS A 1 211 ? -1.524 -0.886 30.696 1.00 95.56 211 CYS A N 1
ATOM 1573 C CA . CYS A 1 211 ? -0.842 -0.621 29.439 1.00 95.56 211 CYS A CA 1
ATOM 1574 C C . CYS A 1 211 ? 0.314 -1.615 29.251 1.00 95.56 211 CYS A C 1
ATOM 1576 O O . CYS A 1 211 ? 1.259 -1.619 30.030 1.00 95.56 211 CYS A O 1
ATOM 1578 N N . GLU A 1 212 ? 0.330 -2.393 28.168 1.00 94.38 212 GLU A N 1
ATOM 1579 C CA . GLU A 1 212 ? 1.413 -3.359 27.903 1.00 94.38 212 GLU A CA 1
ATOM 1580 C C . GLU A 1 212 ? 2.759 -2.690 27.548 1.00 94.38 212 GLU A C 1
ATOM 1582 O O . GLU A 1 212 ? 3.790 -3.362 27.431 1.00 94.38 212 GLU A O 1
ATOM 1587 N N . TRP A 1 213 ? 2.759 -1.367 27.340 1.00 95.69 213 TRP A N 1
ATOM 1588 C CA . TRP A 1 213 ? 3.959 -0.589 27.037 1.00 95.69 213 TRP A CA 1
ATOM 1589 C C . TRP A 1 213 ? 4.582 0.075 28.268 1.00 95.69 213 TRP A C 1
ATOM 1591 O O . TRP A 1 213 ? 5.768 -0.142 28.517 1.00 95.69 213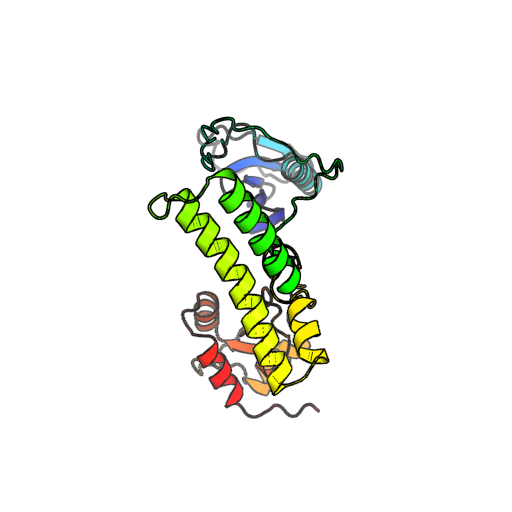 TRP A O 1
ATOM 1601 N N . CYS A 1 214 ? 3.812 0.891 28.998 1.00 95.19 214 CYS A N 1
ATOM 1602 C CA . CYS A 1 214 ? 4.289 1.623 30.180 1.00 95.19 214 CYS A CA 1
ATOM 1603 C C . CYS A 1 214 ? 3.936 0.957 31.515 1.00 95.19 214 CYS A C 1
ATOM 1605 O O . CYS A 1 214 ? 4.406 1.430 32.539 1.00 95.19 214 CYS A O 1
ATOM 1607 N N . GLU A 1 215 ? 3.145 -0.120 31.501 1.00 93.81 215 GLU A N 1
ATOM 1608 C CA . GLU A 1 215 ? 2.800 -0.940 32.675 1.00 93.81 215 GLU A CA 1
ATOM 1609 C C . GLU A 1 215 ? 1.938 -0.210 33.727 1.00 93.81 215 GLU A C 1
ATOM 1611 O O . GLU A 1 215 ? 1.693 -0.722 34.813 1.00 93.81 215 GLU A O 1
ATOM 1616 N N . GLU A 1 216 ? 1.398 0.962 33.381 1.00 93.44 216 GLU A N 1
ATOM 1617 C CA . GLU A 1 216 ? 0.450 1.706 34.215 1.00 93.44 216 GLU A CA 1
ATOM 1618 C C . GLU A 1 216 ? -0.989 1.196 34.035 1.00 93.44 216 GLU A C 1
ATOM 1620 O O . GLU A 1 216 ? -1.434 0.938 32.909 1.00 93.44 216 GLU A O 1
ATOM 1625 N N . SER A 1 217 ? -1.732 1.098 35.141 1.00 92.75 217 SER A N 1
ATOM 1626 C CA . SER A 1 217 ? -3.168 0.786 35.156 1.00 92.75 217 SER A CA 1
ATOM 1627 C C . SER A 1 217 ? -4.003 1.962 34.647 1.00 92.75 217 SER A C 1
ATOM 1629 O O . SER A 1 217 ? -3.747 3.108 35.012 1.00 92.75 217 SER A O 1
ATOM 1631 N N . PHE A 1 218 ? -5.020 1.680 33.833 1.00 90.62 218 PHE A N 1
ATOM 1632 C CA . PHE A 1 218 ? -5.934 2.681 33.279 1.00 90.62 218 PHE A CA 1
ATOM 1633 C C . PHE A 1 218 ? -7.365 2.143 33.220 1.00 90.62 218 PHE A C 1
ATOM 1635 O O . PHE A 1 218 ? -7.580 0.985 32.872 1.00 90.62 218 PHE A O 1
ATOM 1642 N N . ASP A 1 219 ? -8.348 3.014 33.453 1.00 88.81 219 ASP A N 1
ATOM 1643 C CA . ASP A 1 219 ? -9.769 2.636 33.408 1.00 88.81 219 ASP A CA 1
ATOM 1644 C C . ASP A 1 219 ? -10.248 2.315 31.981 1.00 88.81 219 ASP A C 1
ATOM 1646 O O . ASP A 1 219 ? -11.079 1.428 31.768 1.00 88.81 219 ASP A O 1
ATOM 1650 N N . HIS A 1 220 ? -9.689 3.007 30.981 1.00 89.50 220 HIS A N 1
ATOM 1651 C CA . HIS A 1 220 ? -10.089 2.900 29.574 1.00 89.50 220 HIS A CA 1
ATOM 1652 C C . HIS A 1 220 ? -8.892 2.664 28.636 1.00 89.50 220 HIS A C 1
ATOM 1654 O O . HIS A 1 220 ? -8.514 3.547 27.861 1.00 89.50 220 HIS A O 1
ATOM 1660 N N . PRO A 1 221 ? -8.252 1.484 28.689 1.00 93.19 221 PRO A N 1
ATOM 1661 C CA . PRO A 1 221 ? -7.175 1.144 27.773 1.00 93.19 221 PRO A CA 1
ATOM 1662 C C . PRO A 1 221 ? -7.726 0.786 26.383 1.00 93.19 221 PRO A C 1
ATOM 1664 O O . PRO A 1 221 ? -8.811 0.221 26.235 1.00 93.19 221 PRO A O 1
ATOM 1667 N N . HIS A 1 222 ? -6.966 1.108 25.339 1.00 93.75 222 HIS A N 1
ATOM 1668 C CA . HIS A 1 222 ? -7.349 0.900 23.943 1.00 93.75 222 HIS A CA 1
ATOM 1669 C C . HIS A 1 222 ? -6.508 -0.204 23.297 1.00 93.75 222 HIS A C 1
ATOM 1671 O O . HIS A 1 222 ? -5.327 -0.366 23.595 1.00 93.75 222 HIS A O 1
ATOM 1677 N N . VAL A 1 223 ? -7.106 -0.948 22.364 1.00 95.62 223 VAL A N 1
ATOM 1678 C CA . VAL A 1 223 ? -6.404 -1.984 21.594 1.00 95.62 223 VAL A CA 1
ATOM 1679 C C . VAL A 1 223 ? -5.882 -1.396 20.287 1.00 95.62 223 VAL A C 1
ATOM 1681 O O . VAL A 1 223 ? -6.672 -0.994 19.432 1.00 95.62 223 VAL A O 1
ATOM 1684 N N . HIS A 1 224 ? -4.563 -1.408 20.123 1.00 95.38 224 HIS A N 1
ATOM 1685 C CA . HIS A 1 224 ? -3.849 -0.920 18.949 1.00 95.38 224 HIS A CA 1
ATOM 1686 C C . HIS A 1 224 ? -3.376 -2.075 18.051 1.00 95.38 224 HIS A C 1
ATOM 1688 O O . HIS A 1 224 ? -2.914 -3.114 18.534 1.00 95.38 224 HIS A O 1
ATOM 1694 N N . HIS A 1 225 ? -3.457 -1.884 16.732 1.00 96.12 225 HIS A N 1
ATOM 1695 C CA . HIS A 1 225 ? -2.941 -2.814 15.724 1.00 96.12 225 HIS A CA 1
ATOM 1696 C C . HIS A 1 225 ? -1.474 -2.508 15.402 1.00 96.12 225 HIS A C 1
ATOM 1698 O O . HIS A 1 225 ? -1.193 -1.492 14.779 1.00 96.12 225 HIS A O 1
ATOM 1704 N N . ILE A 1 226 ? -0.552 -3.417 15.739 1.00 95.50 226 ILE A N 1
ATOM 1705 C CA . ILE A 1 226 ? 0.893 -3.242 15.492 1.00 95.50 226 ILE A CA 1
ATOM 1706 C C . ILE A 1 226 ? 1.191 -3.126 13.992 1.00 95.50 226 ILE A C 1
ATOM 1708 O O . ILE A 1 226 ? 1.925 -2.236 13.568 1.00 95.50 226 ILE A O 1
ATOM 1712 N N . GLN A 1 227 ? 0.637 -4.031 13.182 1.00 93.50 227 GLN A N 1
ATOM 1713 C CA . GLN A 1 227 ? 0.489 -3.840 11.742 1.00 93.50 227 GLN A CA 1
ATOM 1714 C C . GLN A 1 227 ? -0.871 -3.176 11.501 1.00 93.50 227 GLN A C 1
ATOM 1716 O O . GLN A 1 227 ? -1.892 -3.802 11.807 1.00 93.50 227 GLN A O 1
ATOM 1721 N N . PRO A 1 228 ? -0.916 -1.948 10.957 1.00 91.81 228 PRO A N 1
ATOM 1722 C CA . PRO A 1 228 ? -2.152 -1.207 10.766 1.00 91.81 228 PRO A CA 1
ATOM 1723 C C . PRO A 1 228 ? -3.181 -1.938 9.901 1.00 91.81 228 PRO A C 1
ATOM 1725 O O . PRO A 1 228 ? -2.856 -2.632 8.936 1.00 91.81 228 PRO A O 1
ATOM 1728 N N . ARG A 1 229 ? -4.464 -1.679 10.170 1.00 92.00 229 ARG A N 1
ATOM 1729 C CA . ARG A 1 229 ? -5.588 -2.205 9.371 1.00 92.00 229 ARG A CA 1
ATOM 1730 C C . ARG A 1 229 ? -5.523 -1.790 7.898 1.00 92.00 229 ARG A C 1
ATOM 1732 O O . ARG A 1 229 ? -5.943 -2.554 7.035 1.00 92.00 229 ARG A O 1
ATOM 1739 N N . ARG A 1 230 ? -4.991 -0.590 7.617 1.00 86.00 230 ARG A N 1
ATOM 1740 C CA . ARG A 1 230 ? -4.775 -0.072 6.251 1.00 86.00 230 ARG A CA 1
ATOM 1741 C C . ARG A 1 230 ? -3.755 -0.893 5.454 1.00 86.00 230 ARG A C 1
ATOM 1743 O O . ARG A 1 230 ? -3.820 -0.914 4.237 1.00 86.00 230 ARG A O 1
ATOM 1750 N N . GLU A 1 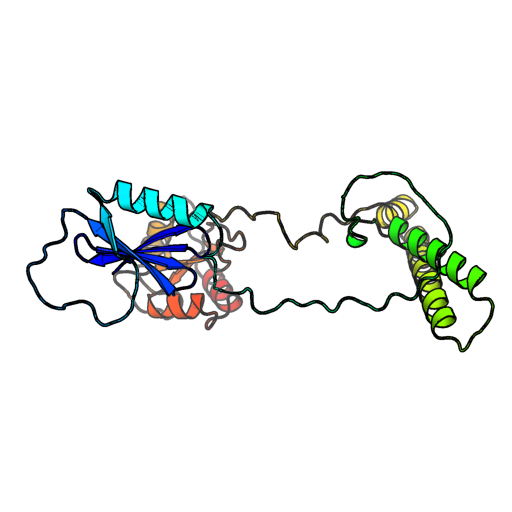231 ? -2.860 -1.594 6.145 1.00 86.94 231 GLU A N 1
ATOM 1751 C CA . GLU A 1 231 ? -1.828 -2.462 5.566 1.00 86.94 231 GLU A CA 1
ATOM 1752 C C . GLU A 1 231 ? -2.247 -3.947 5.595 1.00 86.94 231 GLU A C 1
ATOM 1754 O O . GLU A 1 231 ? -1.417 -4.828 5.375 1.00 86.94 231 GLU A O 1
ATOM 1759 N N . GLY A 1 232 ? -3.519 -4.247 5.898 1.00 87.19 232 GLY A N 1
ATOM 1760 C CA . GLY A 1 232 ? -4.024 -5.621 6.013 1.00 87.19 232 GLY A CA 1
ATOM 1761 C C . GLY A 1 232 ? -3.646 -6.325 7.320 1.00 87.19 232 GLY A C 1
ATOM 1762 O O . GLY A 1 232 ? -3.663 -7.551 7.392 1.00 87.19 232 GLY A O 1
ATOM 1763 N N . GLY A 1 233 ? -3.295 -5.574 8.370 1.00 90.56 233 GLY A N 1
ATOM 1764 C CA . GLY A 1 233 ? -2.937 -6.152 9.662 1.00 90.56 233 GLY A CA 1
ATOM 1765 C C . GLY A 1 233 ? -4.055 -7.024 10.252 1.00 90.56 233 GLY A C 1
ATOM 1766 O O . GLY A 1 233 ? -5.198 -6.563 10.341 1.00 90.56 233 GLY A O 1
ATOM 1767 N N . PRO A 1 234 ? -3.774 -8.273 10.666 1.00 91.50 234 PRO A N 1
ATOM 1768 C CA . PRO A 1 234 ? -4.808 -9.208 11.101 1.00 91.50 234 PRO A CA 1
ATOM 1769 C C . PRO A 1 234 ? -5.339 -8.893 12.509 1.00 91.50 234 PRO A C 1
ATOM 1771 O O . PRO A 1 234 ? -4.605 -8.408 13.372 1.00 91.50 234 PRO A O 1
ATOM 1774 N N . ASN A 1 235 ? -6.593 -9.272 12.786 1.00 93.06 235 ASN A N 1
ATOM 1775 C CA . ASN A 1 235 ? -7.203 -9.250 14.128 1.00 93.06 235 ASN A CA 1
ATOM 1776 C C . ASN A 1 235 ? -6.752 -10.460 14.971 1.00 93.06 235 ASN A C 1
ATOM 1778 O O . ASN A 1 235 ? -7.571 -11.236 15.458 1.00 93.06 235 ASN A O 1
ATOM 1782 N N . LYS A 1 236 ? -5.439 -10.663 15.099 1.00 92.38 236 LYS A N 1
ATOM 1783 C CA . LYS A 1 236 ? -4.850 -11.756 15.885 1.00 92.38 236 LYS A CA 1
ATOM 1784 C C . LYS A 1 236 ? -4.200 -11.196 17.157 1.00 92.38 236 LYS A C 1
ATOM 1786 O O . LYS A 1 236 ? -3.581 -10.138 17.076 1.00 92.38 236 LYS A O 1
ATOM 1791 N N . PRO A 1 237 ? -4.242 -11.902 18.304 1.00 91.75 237 PRO A N 1
ATOM 1792 C CA . PRO A 1 237 ? -3.635 -11.432 19.557 1.00 91.75 237 PRO A CA 1
ATOM 1793 C C . PRO A 1 237 ? -2.149 -11.052 19.450 1.00 91.75 237 PRO A C 1
ATOM 1795 O O . PRO A 1 237 ? -1.674 -10.201 20.190 1.00 91.75 237 PRO A O 1
ATOM 1798 N N . ASN A 1 238 ? -1.407 -11.658 18.519 1.00 93.06 238 ASN A N 1
ATOM 1799 C CA . ASN A 1 238 ? 0.007 -11.352 18.277 1.00 93.06 238 ASN A CA 1
ATOM 1800 C C . ASN A 1 238 ? 0.250 -10.036 17.506 1.00 93.06 238 ASN A C 1
ATOM 1802 O O . ASN A 1 238 ? 1.387 -9.574 17.447 1.00 93.06 238 ASN A O 1
ATOM 1806 N N . ASN A 1 239 ? -0.794 -9.465 16.903 1.00 95.31 239 ASN A N 1
ATOM 1807 C CA . ASN A 1 239 ? -0.782 -8.190 16.188 1.00 95.31 239 ASN A CA 1
ATOM 1808 C C . ASN A 1 239 ? -1.534 -7.085 16.954 1.00 95.31 239 ASN A C 1
ATOM 1810 O O . ASN A 1 239 ? -1.626 -5.957 16.479 1.00 95.31 239 ASN A O 1
ATOM 1814 N N . LEU A 1 240 ? -2.093 -7.412 18.118 1.00 95.69 240 LEU A N 1
ATOM 1815 C CA . LEU A 1 240 ? -2.862 -6.500 18.951 1.00 95.69 240 LEU A CA 1
ATOM 1816 C C . LEU A 1 240 ? -2.119 -6.269 20.265 1.00 95.69 240 LEU A C 1
ATOM 1818 O O . LEU A 1 240 ? -1.589 -7.214 20.855 1.00 95.69 240 LEU A O 1
ATOM 1822 N N . ILE A 1 241 ? -2.091 -5.015 20.702 1.00 96.06 241 ILE A N 1
ATOM 1823 C CA . ILE A 1 241 ? -1.487 -4.598 21.966 1.00 96.06 241 ILE A CA 1
ATOM 1824 C C . ILE A 1 241 ? -2.407 -3.607 22.683 1.00 96.06 241 ILE A C 1
ATOM 1826 O O . ILE A 1 241 ? -3.002 -2.736 22.050 1.00 96.06 241 ILE A O 1
ATOM 1830 N N . VAL A 1 242 ? -2.550 -3.758 23.994 1.00 96.75 242 VAL A N 1
ATOM 1831 C CA . VAL A 1 242 ? -3.347 -2.905 24.876 1.00 96.75 242 VAL A CA 1
ATOM 1832 C C . VAL A 1 242 ? -2.481 -1.746 25.362 1.00 96.75 242 VAL A C 1
ATOM 1834 O O . VAL A 1 242 ? -1.429 -1.953 25.963 1.00 96.75 242 VAL A O 1
ATOM 1837 N N . LEU A 1 243 ? -2.907 -0.515 25.085 1.00 97.31 243 LEU A N 1
ATOM 1838 C CA . LEU A 1 243 ? -2.168 0.710 25.388 1.00 97.31 243 LEU A CA 1
ATOM 1839 C C . LEU A 1 243 ? -3.059 1.726 26.110 1.00 97.31 243 LEU A C 1
ATOM 1841 O O . LEU A 1 243 ? -4.255 1.823 25.837 1.00 97.31 243 LEU A O 1
ATOM 1845 N N . CYS A 1 244 ? -2.466 2.539 26.987 1.00 96.81 244 CYS A N 1
ATOM 1846 C CA . CYS A 1 244 ? -3.118 3.750 27.488 1.00 96.81 244 CYS A CA 1
ATOM 1847 C C . CYS A 1 244 ? -3.233 4.808 26.367 1.00 96.81 244 CYS A C 1
ATOM 1849 O O . CYS A 1 244 ? -2.466 4.742 25.397 1.00 96.81 244 CYS A O 1
ATOM 1851 N N . PRO A 1 245 ? -4.119 5.816 26.490 1.00 95.31 245 PRO A N 1
ATOM 1852 C CA . PRO A 1 245 ? -4.313 6.841 25.457 1.00 95.31 245 PRO A CA 1
ATOM 1853 C C . PRO A 1 245 ? -3.012 7.530 25.010 1.00 95.31 245 PRO A C 1
ATOM 1855 O O . PRO A 1 245 ? -2.762 7.680 23.815 1.00 95.31 245 PRO A O 1
ATOM 1858 N N . ASN A 1 246 ? -2.122 7.836 25.959 1.00 95.81 246 ASN A N 1
ATOM 1859 C CA . ASN A 1 246 ? -0.828 8.469 25.685 1.00 95.81 246 ASN A CA 1
ATOM 1860 C C . ASN A 1 246 ? 0.114 7.571 24.864 1.00 95.81 246 ASN A C 1
ATOM 1862 O O . ASN A 1 246 ? 0.814 8.040 23.966 1.00 95.81 246 ASN A O 1
ATOM 1866 N N . CYS A 1 247 ? 0.174 6.273 25.179 1.00 96.94 247 CYS A N 1
ATOM 1867 C CA . CYS A 1 247 ? 1.017 5.330 24.440 1.00 96.94 247 CYS A CA 1
ATOM 1868 C C . CYS A 1 247 ? 0.404 4.960 23.088 1.00 96.94 247 CYS A C 1
ATOM 1870 O O . CYS A 1 247 ? 1.147 4.749 22.132 1.00 96.94 247 CYS A O 1
ATOM 1872 N N . HIS A 1 248 ? -0.927 4.928 22.996 1.00 96.44 248 HIS A N 1
ATOM 1873 C CA . HIS A 1 248 ? -1.648 4.714 21.747 1.00 96.44 248 HIS A CA 1
ATOM 1874 C C . HIS A 1 248 ? -1.322 5.812 20.732 1.00 96.44 248 HIS A C 1
ATOM 1876 O O . HIS A 1 248 ? -0.918 5.513 19.613 1.00 96.44 248 HIS A O 1
ATOM 1882 N N . GLU A 1 249 ? -1.391 7.081 21.140 1.00 95.12 249 GLU A N 1
ATOM 1883 C CA . GLU A 1 249 ? -1.055 8.208 20.268 1.00 95.12 249 GLU A CA 1
ATOM 1884 C C . GLU A 1 249 ? 0.415 8.182 19.815 1.00 95.12 249 GLU A C 1
ATOM 1886 O O . GLU A 1 249 ? 0.724 8.427 18.647 1.00 95.12 249 GLU A O 1
ATOM 1891 N N . LYS A 1 250 ? 1.340 7.822 20.715 1.00 95.69 250 LYS A N 1
ATOM 1892 C CA . LYS A 1 250 ? 2.759 7.641 20.366 1.00 95.69 250 LYS A CA 1
ATOM 1893 C C . LYS A 1 250 ? 2.974 6.494 19.374 1.00 95.69 250 LYS A C 1
ATOM 1895 O O . LYS A 1 250 ? 3.863 6.594 18.530 1.00 95.69 250 LYS A O 1
ATOM 1900 N N . ALA A 1 251 ? 2.199 5.417 19.474 1.00 94.62 251 ALA A N 1
ATOM 1901 C CA . ALA A 1 251 ? 2.254 4.303 18.532 1.00 94.62 251 ALA A CA 1
ATOM 1902 C C . ALA A 1 251 ? 1.685 4.696 17.156 1.00 94.62 251 ALA A C 1
ATOM 1904 O O . ALA A 1 251 ? 2.322 4.415 16.143 1.00 94.62 251 ALA A O 1
ATOM 1905 N N . ASP A 1 252 ? 0.562 5.421 17.114 1.00 91.75 252 ASP A N 1
ATOM 1906 C CA . ASP A 1 252 ? -0.049 5.913 15.868 1.00 91.75 252 ASP A CA 1
ATOM 1907 C C . ASP A 1 252 ? 0.869 6.879 15.103 1.00 91.75 252 ASP A C 1
ATOM 1909 O O . ASP A 1 252 ? 0.925 6.846 13.875 1.00 91.75 252 ASP A O 1
ATOM 1913 N N . ARG A 1 253 ? 1.617 7.722 15.828 1.00 92.19 253 ARG A N 1
ATOM 1914 C CA . ARG A 1 253 ? 2.620 8.649 15.268 1.00 92.19 253 ARG A CA 1
ATOM 1915 C C . ARG A 1 253 ? 3.976 7.990 14.991 1.00 92.19 253 ARG A C 1
ATOM 1917 O O . ARG A 1 253 ? 4.953 8.696 14.761 1.00 92.19 253 ARG A O 1
ATOM 1924 N N . GLU A 1 254 ? 4.067 6.664 15.101 1.00 89.75 254 GLU A N 1
ATOM 1925 C CA . GLU A 1 254 ? 5.294 5.875 14.902 1.00 89.75 254 GLU A CA 1
ATOM 1926 C C . GLU A 1 254 ? 6.473 6.282 15.812 1.00 89.75 254 GLU A C 1
ATOM 1928 O O . GLU A 1 254 ? 7.616 5.887 15.594 1.00 89.75 254 GLU A O 1
ATOM 1933 N N . SER A 1 255 ? 6.201 7.009 16.903 1.00 93.81 255 SER A N 1
ATOM 1934 C CA . SER A 1 255 ? 7.201 7.354 17.923 1.00 93.81 255 SER A CA 1
ATOM 1935 C C . SER A 1 255 ? 7.630 6.129 18.739 1.00 93.81 255 SER A C 1
ATOM 1937 O O . SER A 1 255 ? 8.709 6.111 19.333 1.00 93.81 255 SER A O 1
ATOM 1939 N N . ILE A 1 256 ? 6.793 5.086 18.764 1.00 93.31 256 ILE A N 1
ATOM 1940 C CA . ILE A 1 256 ? 7.153 3.756 19.255 1.00 93.31 256 ILE A CA 1
ATOM 1941 C C . ILE A 1 256 ? 7.273 2.820 18.043 1.00 93.31 256 ILE A C 1
ATOM 1943 O O . ILE A 1 256 ? 6.265 2.536 17.395 1.00 93.31 256 ILE A O 1
ATOM 1947 N N . PRO A 1 257 ? 8.470 2.293 17.726 1.00 93.94 257 PRO A N 1
ATOM 1948 C CA . PRO A 1 257 ? 8.644 1.449 16.552 1.00 93.94 257 PRO A CA 1
ATOM 1949 C C . PRO A 1 257 ? 7.888 0.123 16.700 1.00 93.94 257 PRO A C 1
ATOM 1951 O O . PRO A 1 257 ? 7.958 -0.551 17.734 1.00 93.94 257 PRO A O 1
ATOM 1954 N N . ARG A 1 258 ? 7.221 -0.298 15.619 1.00 93.06 258 ARG A N 1
ATOM 1955 C CA . ARG A 1 258 ? 6.382 -1.511 15.557 1.00 93.06 258 ARG A CA 1
ATOM 1956 C C . ARG A 1 258 ? 7.130 -2.779 15.985 1.00 93.06 258 ARG A C 1
ATOM 1958 O O . ARG A 1 258 ? 6.558 -3.659 16.626 1.00 93.06 258 ARG A O 1
ATOM 1965 N N . SER A 1 259 ? 8.430 -2.857 15.690 1.00 93.31 259 SER A N 1
ATOM 1966 C CA . SER A 1 259 ? 9.306 -3.958 16.110 1.00 93.31 259 SER A CA 1
ATOM 1967 C C . SER A 1 259 ? 9.390 -4.098 17.635 1.00 93.31 259 SER A C 1
ATOM 1969 O O . SER A 1 259 ? 9.352 -5.220 18.144 1.00 93.31 259 SER A O 1
ATOM 1971 N N . LYS A 1 260 ? 9.422 -2.982 18.379 1.00 95.12 260 LYS A N 1
ATOM 1972 C CA . LYS A 1 260 ? 9.422 -2.989 19.850 1.00 95.12 260 LYS A CA 1
ATOM 1973 C C . LYS A 1 260 ? 8.068 -3.412 20.414 1.00 95.12 260 LYS A C 1
ATOM 1975 O O . LYS A 1 260 ? 8.041 -4.228 21.334 1.00 95.12 260 LYS A O 1
ATOM 1980 N N . LEU A 1 261 ? 6.961 -2.934 19.837 1.00 94.38 261 LEU A N 1
ATOM 1981 C CA . LEU A 1 261 ? 5.611 -3.370 20.226 1.00 94.38 261 LEU A CA 1
ATOM 1982 C C . LEU A 1 261 ? 5.452 -4.885 20.030 1.00 94.38 261 LEU A C 1
ATOM 1984 O O . LEU A 1 261 ? 5.043 -5.600 20.943 1.00 94.38 261 LEU A O 1
ATOM 1988 N N . LYS A 1 262 ? 5.877 -5.402 18.870 1.00 93.81 262 LYS A N 1
ATOM 1989 C CA . LYS A 1 262 ? 5.839 -6.838 18.556 1.00 93.81 262 LYS A CA 1
ATOM 1990 C C . LYS A 1 262 ? 6.702 -7.663 19.510 1.00 93.81 262 LYS A C 1
ATOM 1992 O O . LYS A 1 262 ? 6.297 -8.747 19.928 1.00 93.81 262 LYS A O 1
ATOM 1997 N N . ALA A 1 263 ? 7.877 -7.153 19.879 1.00 93.00 263 ALA A N 1
ATOM 1998 C CA . ALA A 1 263 ? 8.748 -7.799 20.855 1.00 93.00 263 ALA A CA 1
ATOM 1999 C C . ALA A 1 263 ? 8.112 -7.857 22.253 1.00 93.00 263 ALA A C 1
ATOM 2001 O O . ALA A 1 263 ? 8.201 -8.898 22.903 1.00 93.00 263 ALA A O 1
ATOM 2002 N N . LYS A 1 264 ? 7.436 -6.786 22.697 1.00 93.19 264 LYS A N 1
ATOM 2003 C CA . LYS A 1 264 ? 6.682 -6.764 23.962 1.00 93.19 264 LYS A CA 1
ATOM 2004 C C . LYS A 1 264 ? 5.550 -7.796 23.954 1.00 93.19 264 LYS A C 1
ATOM 2006 O O . LYS A 1 264 ? 5.509 -8.633 24.849 1.00 93.19 264 LYS A O 1
ATOM 2011 N N . VAL A 1 265 ? 4.732 -7.833 22.899 1.00 92.75 265 VAL A N 1
ATOM 2012 C CA . VAL A 1 265 ? 3.653 -8.829 22.747 1.00 92.75 265 VAL A CA 1
ATOM 2013 C C . VAL A 1 265 ? 4.178 -10.267 22.757 1.00 92.75 265 VAL A C 1
ATOM 2015 O O . VAL A 1 265 ? 3.595 -11.134 23.399 1.00 92.75 265 VAL A O 1
ATOM 2018 N N . LYS A 1 266 ? 5.306 -10.541 22.091 1.00 90.19 266 LYS A N 1
ATOM 2019 C CA . LYS A 1 266 ? 5.895 -11.891 22.039 1.00 90.19 266 LYS A CA 1
ATOM 2020 C C . LYS A 1 266 ? 6.390 -12.391 23.403 1.00 90.19 266 LYS A C 1
ATOM 2022 O O . LYS A 1 266 ? 6.458 -13.600 23.603 1.00 90.19 266 LYS A O 1
ATOM 2027 N N . ARG A 1 267 ? 6.770 -11.484 24.309 1.00 87.44 267 ARG A N 1
ATOM 2028 C CA . ARG A 1 267 ? 7.243 -11.822 25.662 1.00 87.44 267 ARG A CA 1
ATOM 2029 C C . ARG A 1 267 ? 6.107 -12.150 26.626 1.00 87.44 267 ARG A C 1
ATOM 2031 O O . ARG A 1 267 ? 6.381 -12.688 27.693 1.00 87.44 267 ARG A O 1
ATOM 2038 N N . GLN A 1 268 ? 4.867 -11.829 26.273 1.00 78.75 268 GLN A N 1
ATOM 2039 C CA . GLN A 1 268 ? 3.732 -12.111 27.136 1.00 78.75 268 GLN A CA 1
ATOM 2040 C C . GLN A 1 268 ? 3.346 -13.594 27.109 1.00 78.75 268 GLN A C 1
ATOM 2042 O O . GLN A 1 268 ? 3.507 -14.258 26.075 1.00 78.75 268 GLN A O 1
ATOM 2047 N N . PRO A 1 269 ? 2.832 -14.131 28.230 1.00 72.31 269 PRO A N 1
ATOM 2048 C CA . PRO A 1 269 ? 2.319 -15.490 28.267 1.00 72.31 269 PRO A CA 1
ATOM 2049 C C . PRO A 1 269 ? 1.215 -15.652 27.217 1.00 72.31 269 PRO A C 1
ATOM 2051 O O . PRO A 1 269 ? 0.325 -14.812 27.074 1.00 72.31 269 PRO A O 1
ATOM 2054 N N . LYS A 1 270 ? 1.291 -16.732 26.431 1.00 65.38 270 LYS A N 1
ATOM 2055 C CA . LYS A 1 270 ? 0.270 -17.032 25.424 1.00 65.38 270 LYS A CA 1
ATOM 2056 C C . LYS A 1 270 ? -1.044 -17.300 26.151 1.00 65.38 270 LYS A C 1
ATOM 2058 O O . LYS A 1 270 ? -1.112 -18.233 26.944 1.00 65.38 270 LYS A O 1
ATOM 2063 N N . ILE A 1 271 ? -2.081 -16.521 25.847 1.00 62.81 271 ILE A N 1
ATOM 2064 C CA . ILE A 1 271 ? -3.438 -16.837 26.297 1.00 62.81 271 ILE A CA 1
ATOM 2065 C C . ILE A 1 271 ? -3.797 -18.195 25.689 1.00 62.81 271 ILE A C 1
ATOM 2067 O O . ILE A 1 271 ? -3.870 -18.316 24.462 1.00 62.81 271 ILE A O 1
ATOM 2071 N N . SER A 1 272 ? -3.986 -19.218 26.519 1.00 50.62 272 SER A N 1
ATOM 2072 C CA . SER A 1 272 ? -4.529 -20.497 26.073 1.00 50.62 272 SER A CA 1
ATOM 2073 C C . SER A 1 272 ? -5.921 -20.243 25.500 1.00 50.62 272 SER A C 1
ATOM 2075 O O . SER A 1 272 ? -6.813 -19.731 26.178 1.00 50.62 272 SER A O 1
ATOM 2077 N N . SER A 1 273 ? -6.087 -20.514 24.210 1.00 47.75 273 SER A N 1
ATOM 2078 C CA . SER A 1 273 ? -7.380 -20.494 23.540 1.00 47.75 273 SER A CA 1
ATOM 2079 C C . SER A 1 273 ? -8.198 -21.691 24.019 1.00 47.75 273 SER A C 1
ATOM 2081 O O . SER A 1 273 ? -8.090 -22.767 23.434 1.00 47.75 273 SER A O 1
ATOM 2083 N N . SER A 1 274 ? -8.935 -21.500 25.113 1.00 40.41 274 SER A N 1
ATOM 2084 C CA . SER A 1 274 ? -10.077 -22.337 25.489 1.00 40.41 274 SER A CA 1
ATOM 2085 C C . SER A 1 274 ? -11.268 -22.047 24.586 1.00 40.41 274 SER A C 1
ATOM 2087 O O . SER A 1 274 ? -11.450 -20.850 24.242 1.00 40.41 274 SER A O 1
#